Protein AF-A0A376FG73-F1 (afdb_monomer)

pLDDT: mean 88.06, std 12.29, range [31.31, 97.25]

Foldseek 3Di:
DLVVLCVDPVSCVVFPADFDLVCCQVPVDGDQKDFLVCCCVPPLLNDPCVVVDCCVVFQPDDRDDDDPCRSVVVLVVQCVVPNRSDMDHDDDDLLSVLLSLLSVLVVVVVCVQVVDPLSVVLVVVLVVVVVVLVVQLVVLLVVLVVVLVVVLVCQQCWDQDPVGTGHHDNVVSVVSVVVSVVCSNVSSVVCCVVPPVVVDPVVVNVVVVVVVVVVVVVCCVPPVVVSLVVSVVSCQDVSNLSCLVNQADPVDPVSVVVSVVSVCSSCPNPVPPPVVVVLVVVCVVQDSVCSNVCPPDDDDD

Secondary structure (DSSP, 8-state):
-HHHHTTSHHHHHHHSPP--HHHHHHHS--TTEEEGGGHHHH-GGG-GGGGG-SGGGT-SSPPPP--TTHHHHHHHHHHHHHTT--EEEPPP-HHHHHHHHHHHHHHHHHHHHHT-HHHHHHHHHHHHHHHHHHHHHHHHHHHHHHHHHHHHHHHHH-EEETTEEEPP-HHHHHHHHHHHHHHHHHHHHHHHHHHTGGG--HHHHHHHHHHHHHHHHHHIIIIIHHHHHHHHHHHHSHHHHHHHHHS--TT-HHHHHHHHHHHHHHHTTTTTSHHHHHHHHHHHHH-TTTGGGGGG-----

Nearest PDB structures (foldseek):
  8cpz-assembly1_E  TM=1.471E-01  e=3.886E+00  Photorhabdus luminescens
  8cq0-assembly1_B  TM=1.659E-01  e=4.746E+00  Photorhabdus luminescens
  6h6f-assembly1_E  TM=1.593E-01  e=3.886E+00  Photorhabdus luminescens
  8cq2-assembly1_E  TM=1.412E-01  e=4.746E+00  Photorhabdus luminescens

Solvent-accessible surface area (backbone atoms only — not comparable to full-atom values): 17188 Å² total; per-residue (Å²): 110,56,72,64,51,62,70,38,64,70,51,33,70,75,73,49,87,74,77,57,64,69,52,27,74,75,64,74,48,53,74,61,46,43,58,46,89,45,44,50,80,73,38,64,73,49,19,82,62,50,81,82,42,67,56,88,80,39,52,83,67,85,76,68,91,68,60,96,55,46,54,59,52,53,48,51,54,39,38,73,75,41,68,88,65,40,70,42,75,65,78,90,50,59,60,58,52,42,33,43,52,28,33,46,52,54,45,50,52,54,48,59,36,61,73,32,67,66,54,37,52,49,50,53,50,53,51,50,52,52,53,50,51,52,53,52,42,50,49,44,42,54,53,49,49,57,50,49,54,54,50,34,48,40,34,38,67,24,48,83,46,101,92,48,75,42,72,58,34,50,73,58,20,55,53,46,48,57,51,48,63,72,44,42,62,56,53,28,51,48,55,41,54,75,73,50,46,88,79,54,63,60,67,61,52,51,53,48,53,50,54,51,51,52,50,50,52,53,47,36,66,73,50,49,50,59,50,50,50,54,48,49,51,54,61,57,34,59,69,38,52,50,51,68,61,65,76,43,33,93,90,35,72,69,35,49,53,52,49,53,53,49,54,52,47,46,42,46,84,44,68,88,39,67,62,51,43,54,52,49,54,52,35,66,75,57,34,85,88,45,48,67,64,58,82,73,73,78,86,78,128

Organism: Enterobacter asburiae (NCBI:txid61645)

Sequence (301 aa):
MVRKQHEDAAWRCQYMQKFDMDAWLASHNGQQALPFSQLVNCVAEYSPGLRNSTLKAWTPSPLKAVSSHSAAALRQAADNLNAGNGAILMLSDPVGVATEISALVRYRMQQAIAMNPALSRGTALLTMLGSVELAMRNYFYLQAEAGDESYERQMRYGRDTPAGPRFPAPDMADRMHVLNEASRKDRVDEAWQTGYEKYIDRAKTQAFSQTLKDWLTEYDNSSVIPITRMYLAWLQEPVMANYFVQHFDPTCAHSGGRYIQTVTKVLAGMNDKGGVITHIDQAAESGPADAGKLSSAGGLL

Radius of gyration: 31.34 Å; Cα contacts (8 Å, |Δi|>4): 222; chains: 1; bounding box: 82×46×80 Å

Mean predicted aligned error: 9.02 Å

Structure (mmCIF, N/CA/C/O backbone):
data_AF-A0A376FG73-F1
#
_entry.id   AF-A0A376FG73-F1
#
loop_
_atom_site.group_PDB
_atom_site.id
_atom_site.type_symbol
_atom_site.label_atom_id
_atom_site.label_alt_id
_atom_site.label_comp_id
_atom_site.label_asym_id
_atom_site.label_entity_id
_atom_site.label_seq_id
_atom_site.pdbx_PDB_ins_code
_atom_site.Cartn_x
_atom_site.Cartn_y
_atom_site.Cartn_z
_atom_site.occupancy
_atom_site.B_iso_or_equiv
_atom_site.auth_seq_id
_atom_site.auth_comp_id
_atom_site.auth_asym_id
_atom_site.auth_atom_id
_atom_site.pdbx_PDB_model_num
ATOM 1 N N . MET A 1 1 ? 8.585 1.405 33.685 1.00 64.75 1 MET A N 1
ATOM 2 C CA . MET A 1 1 ? 7.617 0.293 33.786 1.00 64.75 1 MET A CA 1
ATOM 3 C C . MET A 1 1 ? 6.199 0.834 33.737 1.00 64.75 1 MET A C 1
ATOM 5 O O . MET A 1 1 ? 5.681 1.292 34.751 1.00 64.75 1 MET A O 1
ATOM 9 N N . VAL A 1 2 ? 5.597 0.779 32.549 1.00 70.62 2 VAL A N 1
ATOM 10 C CA . VAL A 1 2 ? 4.240 1.273 32.228 1.00 70.62 2 VAL A CA 1
ATOM 11 C C . VAL A 1 2 ? 3.187 0.813 33.246 1.00 70.62 2 VAL A C 1
ATOM 13 O O . VAL A 1 2 ? 2.361 1.597 33.697 1.00 70.62 2 VAL A O 1
ATOM 16 N N . ARG A 1 3 ? 3.289 -0.430 33.738 1.00 75.44 3 ARG A N 1
ATOM 17 C CA . ARG A 1 3 ? 2.401 -0.973 34.783 1.00 75.44 3 ARG A CA 1
ATOM 18 C C . ARG A 1 3 ? 2.287 -0.084 36.031 1.00 75.44 3 ARG A C 1
ATOM 20 O O . ARG A 1 3 ? 1.182 0.080 36.528 1.00 75.44 3 ARG A O 1
ATOM 27 N N . LYS A 1 4 ? 3.393 0.497 36.515 1.00 79.88 4 LYS A N 1
ATOM 28 C CA . LYS A 1 4 ? 3.378 1.363 37.709 1.00 79.88 4 LYS A CA 1
ATOM 29 C C . LYS A 1 4 ? 2.664 2.691 37.455 1.00 79.88 4 LYS A C 1
ATOM 31 O O . LYS A 1 4 ? 2.076 3.242 38.372 1.00 79.88 4 LYS A O 1
ATOM 36 N N . GLN A 1 5 ? 2.686 3.197 36.221 1.00 79.19 5 GLN A N 1
ATOM 37 C CA . GLN A 1 5 ? 1.950 4.415 35.868 1.00 79.19 5 GLN A CA 1
ATOM 38 C C . GLN A 1 5 ? 0.438 4.171 35.952 1.00 79.19 5 GLN A C 1
ATOM 40 O O . GLN A 1 5 ? -0.287 5.007 36.469 1.00 79.19 5 GLN A O 1
ATOM 45 N N . HIS A 1 6 ? -0.035 2.981 35.568 1.00 81.50 6 HIS A N 1
ATOM 46 C CA . HIS A 1 6 ? -1.447 2.606 35.707 1.00 81.50 6 HIS A CA 1
ATOM 47 C C . HIS A 1 6 ? -1.911 2.367 37.153 1.00 81.50 6 HIS A C 1
ATOM 49 O O . HIS A 1 6 ? -3.105 2.179 37.372 1.00 81.50 6 HIS A O 1
ATOM 55 N N . GLU A 1 7 ? -1.021 2.381 38.147 1.00 84.88 7 GLU A N 1
ATOM 56 C CA . GLU A 1 7 ? -1.418 2.360 39.562 1.00 84.88 7 GLU A CA 1
ATOM 57 C C . GLU A 1 7 ? -1.860 3.758 40.041 1.00 84.88 7 GLU A C 1
ATOM 59 O O . GLU A 1 7 ? -2.681 3.866 40.954 1.00 84.88 7 GLU A O 1
ATOM 64 N N . ASP A 1 8 ? -1.401 4.828 39.380 1.00 87.38 8 ASP A N 1
ATOM 65 C CA . ASP A 1 8 ? -1.796 6.207 39.671 1.00 87.38 8 ASP A CA 1
ATOM 66 C C . ASP A 1 8 ? -3.213 6.515 39.153 1.00 87.38 8 ASP A C 1
ATOM 68 O O . ASP A 1 8 ? -3.560 6.282 37.994 1.00 87.38 8 ASP A O 1
ATOM 72 N N . ALA A 1 9 ? -4.055 7.068 40.026 1.00 86.12 9 ALA A N 1
ATOM 73 C CA . ALA A 1 9 ? -5.419 7.455 39.696 1.00 86.12 9 ALA A CA 1
ATOM 74 C C . ALA A 1 9 ? -5.478 8.576 38.647 1.00 86.12 9 ALA A C 1
ATOM 76 O O . ALA A 1 9 ? -6.339 8.515 37.770 1.00 86.12 9 ALA A O 1
ATOM 77 N N . ALA A 1 10 ? -4.572 9.559 38.697 1.00 86.88 10 ALA A N 1
ATOM 78 C CA . ALA A 1 10 ? -4.555 10.652 37.723 1.00 86.88 10 ALA A CA 1
ATOM 79 C C . ALA A 1 10 ? -4.233 10.125 36.317 1.00 86.88 10 ALA A C 1
ATOM 81 O O . ALA A 1 10 ? -4.948 10.423 35.359 1.00 86.88 10 ALA A O 1
ATOM 82 N N . TRP A 1 11 ? -3.228 9.250 36.223 1.00 85.56 11 TRP A N 1
ATOM 83 C CA . TRP A 1 11 ? -2.880 8.551 34.989 1.00 85.56 11 TRP A CA 1
ATOM 84 C C . TRP A 1 11 ? -4.047 7.718 34.445 1.00 85.56 11 TRP A C 1
ATOM 86 O O . TRP A 1 11 ? -4.394 7.818 33.269 1.00 85.56 11 TRP A O 1
ATOM 96 N N . ARG A 1 12 ? -4.714 6.926 35.296 1.00 85.62 12 ARG A N 1
ATOM 97 C CA . ARG A 1 12 ? -5.877 6.131 34.869 1.00 85.62 12 ARG A CA 1
ATOM 98 C C . ARG A 1 12 ? -7.024 6.999 34.358 1.00 85.62 12 ARG A C 1
ATOM 100 O O . ARG A 1 12 ? -7.599 6.661 33.332 1.00 85.62 12 ARG A O 1
ATOM 107 N N . CYS A 1 13 ? -7.339 8.103 35.033 1.00 83.44 13 CYS A N 1
ATOM 108 C CA . CYS A 1 13 ? -8.399 9.020 34.605 1.00 83.44 13 CYS A CA 1
ATOM 109 C C . CYS A 1 13 ? -8.124 9.658 33.238 1.00 83.44 13 CYS A C 1
ATOM 111 O O . CYS A 1 13 ? -9.069 9.963 32.517 1.00 83.44 13 CYS A O 1
ATOM 113 N N . GLN A 1 14 ? -6.854 9.862 32.885 1.00 81.94 14 GLN A N 1
ATOM 114 C CA . GLN A 1 14 ? -6.469 10.460 31.608 1.00 81.94 14 GLN A CA 1
ATOM 115 C C . GLN A 1 14 ? -6.464 9.449 30.451 1.00 81.94 14 GLN A C 1
ATOM 117 O O . GLN A 1 14 ? -6.788 9.810 29.321 1.00 81.94 14 GLN A O 1
ATOM 122 N N . TYR A 1 15 ? -6.078 8.201 30.722 1.00 81.75 15 TYR A N 1
ATOM 123 C CA . TYR A 1 15 ? -5.673 7.256 29.679 1.00 81.75 15 TYR A CA 1
ATOM 124 C C . TYR A 1 15 ? -6.508 5.970 29.609 1.00 81.75 15 TYR A C 1
ATOM 126 O O . TYR A 1 15 ? -6.551 5.328 28.561 1.00 81.75 15 TYR A O 1
ATOM 134 N N . MET A 1 16 ? -7.189 5.575 30.689 1.00 83.62 16 MET A N 1
ATOM 135 C CA . MET A 1 16 ? -8.035 4.378 30.695 1.00 83.62 16 MET A CA 1
ATOM 136 C C . MET A 1 16 ? -9.492 4.716 30.397 1.00 83.62 16 MET A C 1
ATOM 138 O O . MET A 1 16 ? -10.043 5.703 30.880 1.00 83.62 16 MET A O 1
ATOM 142 N N . GLN A 1 17 ? -10.154 3.822 29.666 1.00 84.62 17 GLN A N 1
ATOM 143 C CA . GLN A 1 17 ? -11.595 3.889 29.483 1.00 84.62 17 GLN A CA 1
ATOM 144 C C . GLN A 1 17 ? -12.307 3.553 30.794 1.00 84.62 17 GLN A C 1
ATOM 146 O O . GLN A 1 17 ? -12.173 2.451 31.334 1.00 84.62 17 GLN A O 1
ATOM 151 N N . LYS A 1 18 ? -13.086 4.509 31.304 1.00 86.44 18 LYS A N 1
ATOM 152 C CA . LYS A 1 18 ? -13.954 4.290 32.458 1.00 86.44 18 LYS A CA 1
ATOM 153 C C . LYS A 1 18 ? -15.178 3.486 32.021 1.00 86.44 18 LYS A C 1
ATOM 155 O O . LYS A 1 18 ? -15.900 3.898 31.118 1.00 86.44 18 LYS A O 1
ATOM 160 N N . PHE A 1 19 ? -15.448 2.389 32.718 1.00 90.50 19 PHE A N 1
ATOM 161 C CA . PHE A 1 19 ? -16.721 1.684 32.641 1.00 90.50 19 PHE A CA 1
ATOM 162 C C . PHE A 1 19 ? -17.304 1.560 34.046 1.00 90.50 19 PHE A C 1
ATOM 164 O O . PHE A 1 19 ? -16.663 1.016 34.944 1.00 90.50 19 PHE A O 1
ATOM 171 N N . ASP A 1 20 ? -18.493 2.121 34.236 1.00 91.50 20 ASP A N 1
ATOM 172 C CA . ASP A 1 20 ? -19.209 2.096 35.506 1.00 91.50 20 ASP A CA 1
ATOM 173 C C . ASP A 1 20 ? -20.236 0.962 35.472 1.00 91.50 20 ASP A C 1
ATOM 175 O O . ASP A 1 20 ? -21.260 1.047 34.791 1.00 91.50 20 ASP A O 1
ATOM 179 N N . MET A 1 21 ? -19.913 -0.134 36.160 1.00 91.38 21 MET A N 1
ATOM 180 C CA . MET A 1 21 ? -20.739 -1.338 36.158 1.00 91.38 21 MET A CA 1
ATOM 181 C C . MET A 1 21 ? -22.068 -1.116 36.879 1.00 91.38 21 MET A C 1
ATOM 183 O O . MET A 1 21 ? -23.093 -1.603 36.410 1.00 91.38 21 MET A O 1
ATOM 187 N N . ASP A 1 22 ? -22.071 -0.362 37.976 1.00 92.62 22 ASP A N 1
ATOM 188 C CA . ASP A 1 22 ? -23.283 -0.113 38.755 1.00 92.62 22 ASP A CA 1
ATOM 189 C C . ASP A 1 22 ? -24.246 0.781 37.969 1.00 92.62 22 ASP A C 1
ATOM 191 O O . ASP A 1 22 ? -25.437 0.477 37.860 1.00 92.62 22 ASP A O 1
ATOM 195 N N . ALA A 1 23 ? -23.724 1.835 37.328 1.00 91.88 23 ALA A N 1
ATOM 196 C CA . ALA A 1 23 ? -24.516 2.680 36.438 1.00 91.88 23 ALA A CA 1
ATOM 197 C C . ALA A 1 23 ? -25.078 1.889 35.245 1.00 91.88 23 ALA A C 1
ATOM 199 O O . ALA A 1 23 ? -26.243 2.073 34.871 1.00 91.88 23 ALA A O 1
ATOM 200 N N . TRP A 1 24 ? -24.280 0.975 34.679 1.00 94.44 24 TRP A N 1
ATOM 201 C CA . TRP A 1 24 ? -24.720 0.101 33.596 1.00 94.44 24 TRP A CA 1
ATOM 202 C C . TRP A 1 24 ? -25.850 -0.836 34.031 1.00 94.44 24 TRP A C 1
ATOM 204 O O . TRP A 1 24 ? -26.858 -0.933 33.339 1.00 94.44 24 TRP A O 1
ATOM 214 N N . LEU A 1 25 ? -25.721 -1.496 35.183 1.00 92.56 25 LEU A N 1
ATOM 215 C CA . LEU A 1 25 ? -26.750 -2.406 35.695 1.00 92.56 25 LEU A CA 1
ATOM 216 C C . LEU A 1 25 ? -28.051 -1.678 36.061 1.00 92.56 25 LEU A C 1
ATOM 218 O O . LEU A 1 25 ? -29.128 -2.258 35.942 1.00 92.56 25 LEU A O 1
ATOM 222 N N . ALA A 1 26 ? -27.964 -0.418 36.491 1.00 91.94 26 ALA A N 1
ATOM 223 C CA . ALA A 1 26 ? -29.132 0.376 36.857 1.00 91.94 26 ALA A CA 1
ATOM 224 C C . ALA A 1 26 ? -29.869 0.984 35.651 1.00 91.94 26 ALA A C 1
ATOM 226 O O . ALA A 1 26 ? -31.084 1.168 35.713 1.00 91.94 26 ALA A O 1
ATOM 227 N N . SER A 1 27 ? -29.149 1.350 34.585 1.00 90.81 27 SER A N 1
ATOM 228 C CA . SER A 1 27 ? -29.694 2.210 33.520 1.00 90.81 27 SER A CA 1
ATOM 229 C C . SER A 1 27 ? -29.352 1.799 32.086 1.00 90.81 27 SER A C 1
ATOM 231 O O . SER A 1 27 ? -29.813 2.454 31.152 1.00 90.81 27 SER A O 1
ATOM 233 N N . HIS A 1 28 ? -28.526 0.764 31.896 1.00 90.06 28 HIS A N 1
ATOM 234 C CA . HIS A 1 28 ? -27.961 0.348 30.601 1.00 90.06 28 HIS A CA 1
ATOM 235 C C . HIS A 1 28 ? -27.314 1.503 29.828 1.00 90.06 28 HIS A C 1
ATOM 237 O O . HIS A 1 28 ? -27.294 1.520 28.596 1.00 90.06 28 HIS A O 1
ATOM 243 N N . ASN A 1 29 ? -26.788 2.482 30.566 1.00 86.69 29 ASN A N 1
ATOM 244 C CA . ASN A 1 29 ? -26.119 3.653 30.032 1.00 86.69 29 ASN A CA 1
ATOM 245 C C . ASN A 1 29 ? -24.653 3.649 30.474 1.00 86.69 29 ASN A C 1
ATOM 247 O O . ASN A 1 29 ? -24.337 3.451 31.646 1.00 86.69 29 ASN A O 1
ATOM 251 N N . GLY A 1 30 ? -23.753 3.860 29.522 1.00 85.25 30 GLY A N 1
ATOM 252 C CA . GLY A 1 30 ? -22.321 3.909 29.760 1.00 85.25 30 GLY A CA 1
ATOM 253 C C . GLY A 1 30 ? -21.594 4.487 28.555 1.00 85.25 30 GLY A C 1
ATOM 254 O O . GLY A 1 30 ? -21.980 4.271 27.405 1.00 85.25 30 GLY A O 1
ATOM 255 N N . GLN A 1 31 ? -20.523 5.233 28.810 1.00 86.19 31 GLN A N 1
ATOM 256 C CA . GLN A 1 31 ? -19.687 5.772 27.745 1.00 86.19 31 GLN A CA 1
ATOM 257 C C . GLN A 1 31 ? -19.020 4.625 26.974 1.00 86.19 31 GLN A C 1
ATOM 259 O O . GLN A 1 31 ? -18.439 3.726 27.580 1.00 86.19 31 GLN A O 1
ATOM 264 N N . GLN A 1 32 ? -19.107 4.662 25.637 1.00 87.88 32 GLN A N 1
ATOM 265 C CA . GLN A 1 32 ? -18.547 3.626 24.752 1.00 87.88 32 GLN A CA 1
ATOM 266 C C . GLN A 1 32 ? -19.029 2.199 25.087 1.00 87.88 32 GLN A C 1
ATOM 268 O O . GLN A 1 32 ? -18.345 1.216 24.798 1.00 87.88 32 GLN A O 1
ATOM 273 N N . ALA A 1 33 ? -20.218 2.089 25.683 1.00 93.06 33 ALA A N 1
ATOM 274 C CA . ALA A 1 33 ? -20.883 0.832 25.968 1.00 93.06 33 ALA A CA 1
ATOM 275 C C . ALA A 1 33 ? -22.181 0.744 25.162 1.00 93.06 33 ALA A C 1
ATOM 277 O O . ALA A 1 33 ? -22.922 1.718 25.035 1.00 93.06 33 ALA A O 1
ATOM 278 N N . LEU A 1 34 ? -22.453 -0.434 24.613 1.00 93.31 34 LEU A N 1
ATOM 279 C CA . LEU A 1 34 ? -23.686 -0.733 23.894 1.00 93.31 34 LEU A CA 1
ATOM 280 C C . LEU A 1 34 ? -24.359 -1.959 24.505 1.00 93.31 34 LEU A C 1
ATOM 282 O O . LEU A 1 34 ? -23.668 -2.864 24.981 1.00 93.31 34 LEU A O 1
ATOM 286 N N . PRO A 1 35 ? -25.699 -2.038 24.479 1.00 92.50 35 PRO A N 1
ATOM 287 C CA . PRO A 1 35 ? -26.385 -3.223 24.962 1.00 92.50 35 PRO A CA 1
ATOM 288 C C . PRO A 1 35 ? -26.041 -4.414 24.071 1.00 92.50 35 PRO A C 1
ATOM 290 O O . PRO A 1 35 ? -25.919 -4.285 22.850 1.00 92.50 35 PRO A O 1
ATOM 293 N N . PHE A 1 36 ? -25.925 -5.600 24.669 1.00 92.69 36 PHE A N 1
ATOM 294 C CA . PHE A 1 36 ? -25.529 -6.810 23.942 1.00 92.69 36 PHE A CA 1
ATOM 295 C C . PHE A 1 36 ? -26.474 -7.176 22.784 1.00 92.69 36 PHE A C 1
ATOM 297 O O . PHE A 1 36 ? -26.076 -7.829 21.819 1.00 92.69 36 PHE A O 1
ATOM 304 N N . SER A 1 37 ? -27.720 -6.699 22.823 1.00 89.75 37 SER A N 1
ATOM 305 C CA . SER A 1 37 ? -28.678 -6.810 21.718 1.00 89.75 37 SER A CA 1
ATOM 306 C C . SER A 1 37 ? -28.178 -6.197 20.400 1.00 89.75 37 SER A C 1
ATOM 308 O O . SER A 1 37 ? -28.639 -6.612 19.338 1.00 89.75 37 SER A O 1
ATOM 310 N N . GLN A 1 38 ? -27.212 -5.274 20.443 1.00 92.44 38 GLN A N 1
ATOM 311 C CA . GLN A 1 38 ? -26.605 -4.633 19.271 1.00 92.44 38 GLN A CA 1
ATOM 312 C C . GLN A 1 38 ? -25.448 -5.433 18.650 1.00 92.44 38 GLN A C 1
ATOM 314 O O . GLN A 1 38 ? -24.860 -4.980 17.669 1.00 92.44 38 GLN A O 1
ATOM 319 N N . LEU A 1 39 ? -25.123 -6.629 19.164 1.00 93.50 39 LEU A N 1
ATOM 320 C CA . LEU A 1 39 ? -23.977 -7.433 18.711 1.00 93.50 39 LEU A CA 1
ATOM 321 C C . LEU A 1 39 ? -23.893 -7.562 17.183 1.00 93.50 39 LEU A C 1
ATOM 323 O O . LEU A 1 39 ? -22.847 -7.302 16.596 1.00 93.50 39 LEU A O 1
ATOM 327 N N . VAL A 1 40 ? -25.003 -7.931 16.540 1.00 93.06 40 VAL A N 1
ATOM 328 C CA . VAL A 1 40 ? -25.065 -8.171 15.087 1.00 93.06 40 VAL A CA 1
ATOM 329 C C . VAL A 1 40 ? -24.972 -6.891 14.248 1.00 93.06 40 VAL A C 1
ATOM 331 O O . VAL A 1 40 ? -24.666 -6.961 13.058 1.00 93.06 40 VAL A O 1
ATOM 334 N N . ASN A 1 41 ? -25.231 -5.732 14.858 1.00 91.38 41 ASN A N 1
ATOM 335 C CA . ASN A 1 41 ? -25.215 -4.432 14.190 1.00 91.38 41 ASN A CA 1
ATOM 336 C C . ASN A 1 41 ? -23.858 -3.731 14.323 1.00 91.38 41 ASN A C 1
ATOM 338 O O . ASN A 1 41 ? -23.495 -2.948 13.451 1.00 91.38 41 ASN A O 1
ATOM 342 N N . CYS A 1 42 ? -23.116 -3.999 15.402 1.00 91.38 42 CYS A N 1
ATOM 343 C CA . CYS A 1 42 ? -21.910 -3.242 15.743 1.00 91.38 42 CYS A CA 1
ATOM 344 C C . CYS A 1 42 ? -20.612 -4.048 15.633 1.00 91.38 42 CYS A C 1
ATOM 346 O O . CYS A 1 42 ? -19.552 -3.451 15.473 1.00 91.38 42 CYS A O 1
ATOM 348 N N . VAL A 1 43 ? -20.668 -5.382 15.704 1.00 91.81 43 VAL A N 1
ATOM 349 C CA . VAL A 1 43 ? -19.477 -6.236 15.600 1.00 91.81 43 VAL A CA 1
ATOM 350 C C . VAL A 1 43 ? -19.493 -6.960 14.261 1.00 91.81 43 VAL A C 1
ATOM 352 O O . VAL A 1 43 ? -20.360 -7.801 14.006 1.00 91.81 43 VAL A O 1
ATOM 355 N N . ALA A 1 44 ? -18.530 -6.622 13.400 1.00 90.69 44 ALA A N 1
ATOM 356 C CA . ALA A 1 44 ? -18.494 -7.056 12.007 1.00 90.69 44 ALA A CA 1
ATOM 357 C C . ALA A 1 44 ? -18.579 -8.582 11.863 1.00 90.69 44 ALA A C 1
ATOM 359 O O . ALA A 1 44 ? -19.339 -9.067 11.027 1.00 90.69 44 ALA A O 1
ATOM 360 N N . GLU A 1 45 ? -17.871 -9.344 12.700 1.00 91.12 45 GLU A N 1
ATOM 361 C CA . GLU A 1 45 ? -17.859 -10.810 12.656 1.00 91.12 45 GLU A CA 1
ATOM 362 C C . GLU A 1 45 ? -19.245 -11.423 12.843 1.00 91.12 45 GLU A C 1
ATOM 364 O O . GLU A 1 45 ? -19.578 -12.402 12.178 1.00 91.12 45 GLU A O 1
ATOM 369 N N . TYR A 1 46 ? -20.074 -10.837 13.705 1.00 92.62 46 TYR A N 1
ATOM 370 C CA . TYR A 1 46 ? -21.415 -11.342 13.998 1.00 92.62 46 TYR A CA 1
ATOM 371 C C . TYR A 1 46 ? -22.491 -10.757 13.080 1.00 92.62 46 TYR A C 1
ATOM 373 O O . TYR A 1 46 ? -23.654 -11.156 13.174 1.00 92.62 46 TYR A O 1
ATOM 381 N N . SER A 1 47 ? -22.125 -9.839 12.183 1.00 90.88 47 SER A N 1
ATOM 382 C CA . SER A 1 47 ? -23.066 -9.241 11.246 1.00 90.88 47 SER A CA 1
ATOM 383 C C . SER A 1 47 ? -23.422 -10.211 10.111 1.00 90.88 47 SER A C 1
ATOM 385 O O . SER A 1 47 ? -22.528 -10.711 9.418 1.00 90.88 47 SER A O 1
ATOM 387 N N . PRO A 1 48 ? -24.719 -10.425 9.812 1.00 87.44 48 PRO A N 1
ATOM 388 C CA . PRO A 1 48 ? -25.141 -11.179 8.630 1.00 87.44 48 PRO A CA 1
ATOM 389 C C . PRO A 1 48 ? -24.594 -10.592 7.319 1.00 87.44 48 PRO A C 1
ATOM 391 O O . PRO A 1 48 ? -24.331 -11.332 6.367 1.00 87.44 48 PRO A O 1
ATOM 394 N N . GLY A 1 49 ? -24.377 -9.271 7.283 1.00 87.62 49 GLY A N 1
ATOM 395 C CA . GLY A 1 49 ? -23.864 -8.548 6.120 1.00 87.62 49 GLY A CA 1
ATOM 396 C C . GLY A 1 49 ? -22.406 -8.864 5.779 1.00 87.62 49 GLY A C 1
ATOM 397 O O . GLY A 1 49 ? -22.002 -8.680 4.631 1.00 87.62 49 GLY A O 1
ATOM 398 N N . LEU A 1 50 ? -21.622 -9.414 6.717 1.00 89.25 50 LEU A N 1
ATOM 399 C CA . LEU A 1 50 ? -20.208 -9.725 6.488 1.00 89.25 50 LEU A CA 1
ATOM 400 C C . LEU A 1 50 ? -19.999 -10.723 5.340 1.00 89.25 50 LEU A C 1
ATOM 402 O O . LEU A 1 50 ? -18.969 -10.686 4.670 1.00 89.25 50 LEU A O 1
ATOM 406 N N . ARG A 1 51 ? -20.973 -11.608 5.082 1.00 85.19 51 ARG A N 1
ATOM 407 C CA . ARG A 1 51 ? -20.902 -12.584 3.979 1.00 85.19 51 ARG A CA 1
ATOM 408 C C . ARG A 1 51 ? -20.821 -11.924 2.605 1.00 85.19 51 ARG A C 1
ATOM 410 O O . ARG A 1 51 ? -20.110 -12.434 1.749 1.00 85.19 51 ARG A O 1
ATOM 417 N N . ASN A 1 52 ? -21.517 -10.804 2.433 1.00 88.50 52 ASN A N 1
ATOM 418 C CA . ASN A 1 52 ? -21.591 -10.065 1.172 1.00 88.50 52 ASN A CA 1
ATOM 419 C C . ASN A 1 52 ? -20.677 -8.829 1.172 1.00 88.50 52 ASN A C 1
ATOM 421 O O . ASN A 1 52 ? -20.683 -8.053 0.221 1.00 88.50 52 ASN A O 1
ATOM 425 N N . SER A 1 53 ? -19.919 -8.620 2.248 1.00 90.38 53 SER A N 1
ATOM 426 C CA . SER A 1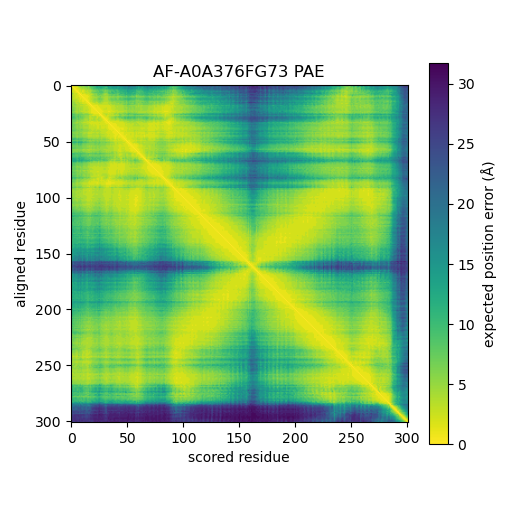 53 ? -19.034 -7.473 2.402 1.00 90.38 53 SER A CA 1
ATOM 427 C C . SER A 1 53 ? -17.677 -7.727 1.755 1.00 90.38 53 SER A C 1
ATOM 429 O O . SER A 1 53 ? -17.125 -8.826 1.824 1.00 90.38 53 SER A O 1
ATOM 431 N N . THR A 1 54 ? -17.089 -6.667 1.205 1.00 92.44 54 THR A N 1
ATOM 432 C CA . THR A 1 54 ? -15.704 -6.673 0.727 1.00 92.44 54 THR A CA 1
ATOM 433 C C . THR A 1 54 ? -14.683 -6.577 1.856 1.00 92.44 54 THR A C 1
ATOM 435 O O . THR A 1 54 ? -13.499 -6.690 1.570 1.00 92.44 54 THR A O 1
ATOM 438 N N . LEU A 1 55 ? -15.104 -6.409 3.122 1.00 92.44 55 LEU A N 1
ATOM 439 C CA . LEU A 1 55 ? -14.222 -6.219 4.285 1.00 92.44 55 LEU A CA 1
ATOM 440 C C . LEU A 1 55 ? -13.052 -7.211 4.305 1.00 92.44 55 LEU A C 1
ATOM 442 O O . LEU A 1 55 ? -11.902 -6.805 4.408 1.00 92.44 55 LEU A O 1
ATOM 446 N N . LYS A 1 56 ? -13.338 -8.501 4.087 1.00 91.31 56 LYS A N 1
ATOM 447 C CA . LYS A 1 56 ? -12.345 -9.594 4.051 1.00 91.31 56 LYS A CA 1
ATOM 448 C C . LYS A 1 56 ? -11.236 -9.416 3.011 1.00 91.31 56 LYS A C 1
ATOM 450 O O . LYS A 1 56 ? -10.191 -10.038 3.140 1.00 91.31 56 LYS A O 1
ATOM 455 N N . ALA A 1 57 ? -11.489 -8.645 1.958 1.00 92.12 57 ALA A N 1
ATOM 456 C CA . ALA A 1 57 ? -10.549 -8.449 0.864 1.00 92.12 57 ALA A CA 1
ATOM 457 C C . ALA A 1 57 ? -9.515 -7.353 1.154 1.00 92.12 57 ALA A C 1
ATOM 459 O O . ALA A 1 57 ? -8.542 -7.250 0.411 1.00 92.12 57 ALA A O 1
ATOM 460 N N . TRP A 1 58 ? -9.727 -6.526 2.183 1.00 93.25 58 TRP A N 1
ATOM 461 C CA . TRP A 1 58 ? -8.885 -5.352 2.413 1.00 93.25 58 TRP A CA 1
ATOM 462 C C . TRP A 1 58 ? -8.530 -5.069 3.865 1.00 93.25 58 TRP A C 1
ATOM 464 O O . TRP A 1 58 ? -7.516 -4.417 4.088 1.00 93.25 58 TRP A O 1
ATOM 474 N N . THR A 1 59 ? -9.306 -5.538 4.843 1.00 93.50 59 THR A N 1
ATOM 475 C CA . THR A 1 59 ? -8.987 -5.284 6.251 1.00 93.50 59 THR A CA 1
ATOM 476 C C . THR A 1 59 ? -7.642 -5.927 6.630 1.00 93.50 59 THR A C 1
ATOM 478 O O . THR A 1 59 ? -7.426 -7.112 6.350 1.00 93.50 59 THR A O 1
ATOM 481 N N . PRO A 1 60 ? -6.712 -5.183 7.256 1.00 91.12 60 PRO A N 1
ATOM 482 C CA . PRO A 1 60 ? -5.516 -5.761 7.857 1.00 91.12 60 PRO A CA 1
ATOM 483 C C . PRO A 1 60 ? -5.836 -6.524 9.153 1.00 91.12 60 PRO A C 1
ATOM 485 O O . PRO A 1 60 ? -4.991 -7.283 9.637 1.00 91.12 60 PRO A O 1
ATOM 488 N N . SER A 1 61 ? -7.031 -6.330 9.719 1.00 89.19 61 SER A N 1
ATOM 489 C CA . SER A 1 61 ? -7.454 -6.953 10.966 1.00 89.19 61 SER A CA 1
ATOM 490 C C . SER A 1 61 ? -7.989 -8.366 10.718 1.00 89.19 61 SER A C 1
ATOM 492 O O . SER A 1 61 ? -8.936 -8.559 9.953 1.00 89.19 61 SER A O 1
ATOM 494 N N . PRO A 1 62 ? -7.416 -9.397 11.361 1.00 85.56 62 PRO A N 1
ATOM 495 C CA . PRO A 1 62 ? -7.880 -10.760 11.174 1.00 85.56 62 PRO A CA 1
ATOM 496 C C . PRO A 1 62 ? -9.291 -10.918 11.740 1.00 85.56 62 PRO A C 1
ATOM 498 O O . PRO A 1 62 ? -9.521 -10.761 12.937 1.00 85.56 62 PRO A O 1
ATOM 501 N N . LEU A 1 63 ? -10.232 -11.289 10.875 1.00 88.00 63 LEU A N 1
ATOM 502 C CA . LEU A 1 63 ? -11.600 -11.572 11.289 1.00 88.00 63 LEU A CA 1
ATOM 503 C C . LEU A 1 63 ? -11.666 -12.930 11.982 1.00 88.00 63 LEU A C 1
ATOM 505 O O . LEU A 1 63 ? -11.216 -13.949 11.448 1.00 88.00 63 LEU A O 1
ATOM 509 N N . LYS A 1 64 ? -12.284 -12.961 13.162 1.00 87.19 64 LYS A N 1
ATOM 510 C CA . LYS A 1 64 ? -12.529 -14.213 13.876 1.00 87.19 64 LYS A CA 1
ATOM 511 C C . LYS A 1 64 ? -13.462 -15.114 13.061 1.00 87.19 64 LYS A C 1
ATOM 513 O O . LYS A 1 64 ? -14.531 -14.695 12.619 1.00 87.19 64 LYS A O 1
ATOM 518 N N . ALA A 1 65 ? -13.092 -16.386 12.918 1.00 83.88 65 ALA A N 1
ATOM 519 C CA . ALA A 1 65 ? -13.979 -17.385 12.337 1.00 83.88 65 ALA A CA 1
ATOM 520 C C . ALA A 1 65 ? -15.176 -17.626 13.270 1.00 83.88 65 ALA A C 1
ATOM 522 O O . ALA A 1 65 ? -15.016 -18.085 14.403 1.00 83.88 65 ALA A O 1
ATOM 523 N N . VAL A 1 66 ? -16.379 -17.317 12.788 1.00 87.12 66 VAL A N 1
ATOM 524 C CA . VAL A 1 66 ? -17.636 -17.522 13.515 1.00 87.12 66 VAL A CA 1
ATOM 525 C C . VAL A 1 66 ? -18.637 -18.282 12.649 1.00 87.12 66 VAL A C 1
ATOM 527 O O . VAL A 1 66 ? -18.637 -18.169 11.421 1.00 87.12 66 VAL A O 1
ATOM 530 N N . SER A 1 67 ? -19.487 -19.085 13.286 1.00 85.50 67 SER A N 1
ATOM 531 C CA . SER A 1 67 ? -20.570 -19.799 12.611 1.00 85.50 67 SER A CA 1
ATOM 532 C C . SER A 1 67 ? -21.828 -18.931 12.540 1.00 85.50 67 SER A C 1
ATOM 534 O O . SER A 1 67 ? -21.961 -17.934 13.251 1.00 85.50 67 SER A O 1
ATOM 536 N N . SER A 1 68 ? -22.803 -19.334 11.719 1.00 81.00 68 SER A N 1
ATOM 537 C CA . SER A 1 68 ? -24.099 -18.641 11.615 1.00 81.00 68 SER A CA 1
ATOM 538 C C . SER A 1 68 ? -24.873 -18.572 12.933 1.00 81.00 68 SER A C 1
ATOM 540 O O . SER A 1 68 ? -25.730 -17.710 13.086 1.00 81.00 68 SER A O 1
ATOM 542 N N . HIS A 1 69 ? -24.573 -19.461 13.882 1.00 86.25 69 HIS A N 1
ATOM 543 C CA . HIS A 1 69 ? -25.240 -19.530 15.181 1.00 86.25 69 HIS A CA 1
ATOM 544 C C . HIS A 1 69 ? -24.441 -18.841 16.294 1.00 86.25 69 HIS A C 1
ATOM 546 O O . HIS A 1 69 ? -24.956 -18.693 17.399 1.00 86.25 69 HIS A O 1
ATOM 552 N N . SER A 1 70 ? -23.203 -18.399 16.032 1.00 90.62 70 SER A N 1
ATOM 553 C CA . SER A 1 70 ? -22.321 -17.848 17.067 1.00 90.62 70 SER A CA 1
ATOM 554 C C . SER A 1 70 ? -22.896 -16.606 17.746 1.00 90.62 70 SER A C 1
ATOM 556 O O . SER A 1 70 ? -22.753 -16.477 18.956 1.00 90.62 70 SER A O 1
ATOM 558 N N . ALA A 1 71 ? -23.584 -15.725 17.010 1.00 91.31 71 ALA A N 1
ATOM 559 C CA . ALA A 1 71 ? -24.214 -14.540 17.596 1.00 91.31 71 ALA A CA 1
ATOM 560 C C . ALA A 1 71 ? -25.341 -14.914 18.576 1.00 91.31 71 ALA A C 1
ATOM 562 O O . ALA A 1 71 ? -25.387 -14.411 19.697 1.00 91.31 71 ALA A O 1
ATOM 563 N N . ALA A 1 72 ? -26.220 -15.836 18.169 1.00 91.38 72 ALA A N 1
ATOM 564 C CA . ALA A 1 72 ? -27.324 -16.314 18.998 1.00 91.38 72 ALA A CA 1
ATOM 565 C C . ALA A 1 72 ? -26.816 -17.075 20.232 1.00 91.38 72 ALA A C 1
ATOM 567 O O . ALA A 1 72 ? -27.277 -16.816 21.339 1.00 91.38 72 ALA A O 1
ATOM 568 N N . ALA A 1 73 ? -25.823 -17.951 20.055 1.00 92.75 73 ALA A N 1
ATOM 569 C CA . ALA A 1 73 ? -25.209 -18.698 21.147 1.00 92.75 73 ALA A CA 1
ATOM 570 C C . ALA A 1 73 ? -24.524 -17.771 22.163 1.00 92.75 73 ALA A C 1
ATOM 572 O O . ALA A 1 73 ? -24.679 -17.960 23.366 1.00 92.75 73 ALA A O 1
ATOM 573 N N . LEU A 1 74 ? -23.805 -16.745 21.694 1.00 93.00 74 LEU A N 1
ATOM 574 C CA . LEU A 1 74 ? -23.145 -15.786 22.578 1.00 93.00 74 LEU A CA 1
ATOM 575 C C . LEU A 1 74 ? -24.164 -14.930 23.342 1.00 93.00 74 LEU A C 1
ATOM 577 O O . LEU A 1 74 ? -23.981 -14.687 24.531 1.00 93.00 74 LEU A O 1
ATOM 581 N N . ARG A 1 75 ? -25.265 -14.536 22.691 1.00 92.00 75 ARG A N 1
ATOM 582 C CA . ARG A 1 75 ? -26.374 -13.836 23.351 1.00 92.00 75 ARG A CA 1
ATOM 583 C C . ARG A 1 75 ? -27.036 -14.700 24.416 1.00 92.00 75 ARG A C 1
ATOM 585 O O . ARG A 1 75 ? -27.199 -14.240 25.536 1.00 92.00 75 ARG A O 1
ATOM 592 N N . GLN A 1 76 ? -27.348 -15.952 24.096 1.00 93.00 76 GLN A N 1
ATOM 593 C CA . GLN A 1 76 ? -27.918 -16.886 25.063 1.00 93.00 76 GLN A CA 1
ATOM 594 C C . GLN A 1 76 ? -26.973 -17.113 26.248 1.00 93.00 76 GLN A C 1
ATOM 596 O O . GLN A 1 76 ? -27.416 -17.134 27.390 1.00 93.00 76 GLN A O 1
ATOM 601 N N . ALA A 1 77 ? -25.668 -17.243 25.998 1.00 93.19 77 ALA A N 1
ATOM 602 C CA . ALA A 1 77 ? -24.679 -17.361 27.063 1.00 93.19 77 ALA A CA 1
ATOM 603 C C . ALA A 1 77 ? -24.644 -16.109 27.958 1.00 93.19 77 ALA A C 1
ATOM 605 O O . ALA A 1 77 ? -24.601 -16.245 29.178 1.00 93.19 77 ALA A O 1
ATOM 606 N N . ALA A 1 78 ? -24.708 -14.908 27.375 1.00 92.88 78 ALA A N 1
ATOM 607 C CA . ALA A 1 78 ? -24.780 -13.659 28.131 1.00 92.88 78 ALA A CA 1
ATOM 608 C C . ALA A 1 78 ? -26.069 -13.564 28.966 1.00 92.88 78 ALA A C 1
ATOM 610 O O . ALA A 1 78 ? -26.007 -13.241 30.151 1.00 92.88 78 ALA A O 1
ATOM 611 N N . ASP A 1 79 ? -27.217 -13.913 28.380 1.00 93.50 79 ASP A N 1
ATOM 612 C CA . ASP A 1 79 ? -28.511 -13.878 29.066 1.00 93.50 79 ASP A CA 1
ATOM 613 C C . ASP A 1 79 ? -28.605 -14.930 30.188 1.00 93.50 79 ASP A C 1
ATOM 615 O O . ASP A 1 79 ? -29.195 -14.665 31.233 1.00 93.50 79 ASP A O 1
ATOM 619 N N . ASN A 1 80 ? -27.966 -16.093 30.022 1.00 95.06 80 ASN A N 1
ATOM 620 C CA . ASN A 1 80 ? -27.860 -17.107 31.074 1.00 95.06 80 ASN A CA 1
ATOM 621 C C . ASN A 1 80 ? -26.997 -16.645 32.260 1.00 95.06 80 ASN A C 1
ATOM 623 O O . ASN A 1 80 ? -27.220 -17.094 33.381 1.00 95.06 80 ASN A O 1
ATOM 627 N N . LEU A 1 81 ? -25.994 -15.791 32.017 1.00 93.81 81 LEU A N 1
ATOM 628 C CA . LEU A 1 81 ? -25.149 -15.229 33.074 1.00 93.81 81 LEU A CA 1
ATOM 629 C C . LEU A 1 81 ? -25.875 -14.115 33.828 1.00 93.81 81 LEU A C 1
ATOM 631 O O . LEU A 1 81 ? -25.887 -14.111 35.057 1.00 93.81 81 LEU A O 1
ATOM 635 N N . ASN A 1 82 ? -26.449 -13.158 33.098 1.00 91.00 82 ASN A N 1
ATOM 636 C CA . ASN A 1 82 ? -27.234 -12.075 33.673 1.00 91.00 82 ASN A CA 1
ATOM 637 C C . ASN A 1 82 ? -28.176 -11.487 32.612 1.00 91.00 82 ASN A C 1
ATOM 639 O O . ASN A 1 82 ? -27.775 -10.650 31.796 1.00 91.00 82 ASN A O 1
ATOM 643 N N . ALA A 1 83 ? -29.424 -11.959 32.624 1.00 92.12 83 ALA A N 1
ATOM 644 C CA . ALA A 1 83 ? -30.432 -11.656 31.615 1.00 92.12 83 ALA A CA 1
ATOM 645 C C . ALA A 1 83 ? -30.577 -10.148 31.374 1.00 92.12 83 ALA A C 1
ATOM 647 O O . ALA A 1 83 ? -30.843 -9.379 32.296 1.00 92.12 83 ALA A O 1
ATOM 648 N N . GLY A 1 84 ? -30.398 -9.724 30.118 1.00 88.88 84 GLY A N 1
ATOM 649 C CA . GLY A 1 84 ? -30.567 -8.326 29.709 1.00 88.88 84 GLY A CA 1
ATOM 650 C C . GLY A 1 84 ? -29.456 -7.360 30.141 1.00 88.88 84 GLY A C 1
ATOM 651 O O . GLY A 1 84 ? -29.467 -6.215 29.703 1.00 88.88 84 GLY A O 1
ATOM 652 N N . ASN A 1 85 ? -28.472 -7.800 30.929 1.00 92.06 85 ASN A N 1
ATOM 653 C CA . ASN A 1 85 ? -27.417 -6.937 31.477 1.00 92.06 85 ASN A CA 1
ATOM 654 C C . ASN A 1 85 ? -26.077 -7.031 30.732 1.00 92.06 85 ASN A C 1
ATOM 656 O O . ASN A 1 85 ? -25.099 -6.391 31.120 1.00 92.06 85 ASN A O 1
ATOM 660 N N . GLY A 1 86 ? -26.020 -7.794 29.639 1.00 92.81 86 GLY A N 1
ATOM 661 C CA . GLY A 1 86 ? -24.832 -7.877 28.794 1.00 92.81 86 GLY A CA 1
ATOM 662 C C . GLY A 1 86 ? -24.459 -6.526 28.166 1.00 92.81 86 GLY A C 1
ATOM 663 O O . GLY A 1 86 ? -25.311 -5.837 27.598 1.00 92.81 86 GLY A O 1
ATOM 664 N N . ALA A 1 87 ? -23.168 -6.194 28.207 1.00 93.44 87 ALA A N 1
ATOM 665 C CA . ALA A 1 87 ? -22.589 -5.001 27.593 1.00 93.44 87 ALA A CA 1
ATOM 666 C C . ALA A 1 87 ? -21.586 -5.374 26.492 1.00 93.44 87 ALA A C 1
ATOM 668 O O . ALA A 1 87 ? -20.858 -6.362 26.601 1.00 93.44 87 ALA A O 1
ATOM 669 N N . ILE A 1 88 ? -21.514 -4.547 25.454 1.00 93.81 88 ILE A N 1
ATOM 670 C CA . ILE A 1 88 ? -20.432 -4.515 24.470 1.00 93.81 88 ILE A CA 1
ATOM 671 C C . ILE A 1 88 ? -19.621 -3.261 24.766 1.00 93.81 88 ILE A C 1
ATOM 673 O O . ILE A 1 88 ? -20.152 -2.156 24.685 1.00 93.81 88 ILE A O 1
ATOM 677 N N . LEU A 1 89 ? -18.346 -3.434 25.103 1.00 93.19 89 LEU A N 1
ATOM 678 C CA . LEU A 1 89 ? -17.428 -2.327 25.355 1.00 93.19 89 LEU A CA 1
ATOM 679 C C . LEU A 1 89 ? -16.620 -2.054 24.089 1.00 93.19 89 LEU A C 1
ATOM 681 O O . LEU A 1 89 ? -15.897 -2.929 23.611 1.00 93.19 89 LEU A O 1
ATOM 685 N N . MET A 1 90 ? -16.750 -0.850 23.540 1.00 89.62 90 MET A N 1
ATOM 686 C CA . MET A 1 90 ? -15.897 -0.388 22.451 1.00 89.62 90 MET A CA 1
ATOM 687 C C . MET A 1 90 ? -14.586 0.116 23.049 1.00 89.62 90 MET A C 1
ATOM 689 O O . MET A 1 90 ? -14.612 1.070 23.819 1.00 89.62 90 MET A O 1
ATOM 693 N N . LEU A 1 91 ? -13.463 -0.487 22.662 1.00 87.81 91 LEU A N 1
ATOM 694 C CA . LEU A 1 91 ? -12.126 0.022 22.967 1.00 87.81 91 LEU A CA 1
ATOM 695 C C . LEU A 1 91 ? -11.647 0.902 21.809 1.00 87.81 91 LEU A C 1
ATOM 697 O O . LEU A 1 91 ? -11.744 0.504 20.648 1.00 87.81 91 LEU A O 1
ATOM 701 N N . SER A 1 92 ? -11.137 2.094 22.119 1.00 85.50 92 SER A N 1
ATOM 702 C CA . SER A 1 92 ? -10.550 2.973 21.104 1.00 85.50 92 SER A CA 1
ATOM 703 C C . SER A 1 92 ? -9.193 2.430 20.654 1.00 85.50 92 SER A C 1
ATOM 705 O O . SER A 1 92 ? -8.280 2.301 21.469 1.00 85.50 92 SER A O 1
ATOM 707 N N . ASP A 1 93 ? -9.057 2.136 19.363 1.00 88.75 93 ASP A N 1
ATOM 708 C CA . ASP A 1 93 ? -7.791 1.756 18.733 1.00 88.75 93 ASP A CA 1
ATOM 709 C C . ASP A 1 93 ? -7.477 2.725 17.580 1.00 88.75 93 ASP A C 1
ATOM 711 O O . ASP A 1 93 ? -7.823 2.452 16.427 1.00 88.75 93 ASP A O 1
ATOM 715 N N . PRO A 1 94 ? -6.864 3.890 17.868 1.00 90.25 94 PRO A N 1
ATOM 716 C CA . PRO A 1 94 ? -6.573 4.888 16.841 1.00 90.25 94 PRO A CA 1
ATOM 717 C C . PRO A 1 94 ? -5.587 4.361 15.790 1.00 90.25 94 PRO A C 1
ATOM 719 O O . PRO A 1 94 ? -5.716 4.690 14.611 1.00 90.25 94 PRO A O 1
ATOM 722 N N . VAL A 1 95 ? -4.648 3.495 16.190 1.00 91.44 95 VAL A N 1
ATOM 723 C CA . VAL A 1 95 ? -3.716 2.833 15.270 1.00 91.44 95 VAL A CA 1
ATOM 724 C C . VAL A 1 95 ? -4.474 1.895 14.339 1.00 91.44 95 VAL A C 1
ATOM 726 O O . VAL A 1 95 ? -4.303 1.983 13.124 1.00 91.44 95 VAL A O 1
ATOM 729 N N . GLY A 1 96 ? -5.338 1.037 14.887 1.00 91.94 96 GLY A N 1
ATOM 730 C CA . GLY A 1 96 ? -6.203 0.154 14.109 1.00 91.94 96 GLY A CA 1
ATOM 731 C C . GLY A 1 96 ? -7.021 0.933 13.083 1.00 91.94 96 GLY A C 1
ATOM 732 O O . GLY A 1 96 ? -6.945 0.644 11.890 1.00 91.94 96 GLY A O 1
ATOM 733 N N . VAL A 1 97 ? -7.701 2.002 13.509 1.00 91.88 97 VAL A N 1
ATOM 734 C CA . VAL A 1 97 ? -8.480 2.875 12.614 1.00 91.88 97 VAL A CA 1
ATOM 735 C C . VAL A 1 97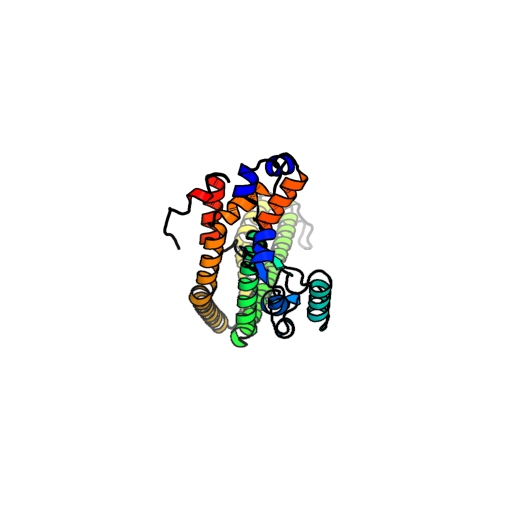 ? -7.615 3.463 11.496 1.00 91.88 97 VAL A C 1
ATOM 737 O O . VAL A 1 97 ? -7.995 3.373 10.328 1.00 91.88 97 VAL A O 1
ATOM 740 N N . ALA A 1 98 ? -6.438 4.007 11.813 1.00 92.88 98 ALA A N 1
ATOM 741 C CA . ALA A 1 98 ? -5.524 4.550 10.808 1.00 92.88 98 ALA A CA 1
ATOM 742 C C . ALA A 1 98 ? -5.101 3.485 9.776 1.00 92.88 98 ALA A C 1
ATOM 744 O O . ALA A 1 98 ? -5.104 3.756 8.572 1.00 92.88 98 ALA A O 1
ATOM 745 N N . THR A 1 99 ? -4.812 2.259 10.229 1.00 93.50 99 THR A N 1
ATOM 746 C CA . THR A 1 99 ? -4.439 1.141 9.344 1.00 93.50 99 THR A CA 1
ATOM 747 C C . THR A 1 99 ? -5.596 0.627 8.482 1.00 93.50 99 THR A C 1
ATOM 749 O O . THR A 1 99 ? -5.383 0.251 7.332 1.00 93.50 99 THR A O 1
ATOM 752 N N . GLU A 1 100 ? -6.830 0.634 8.992 1.00 93.25 100 GLU A N 1
ATOM 753 C CA . GLU A 1 100 ? -8.021 0.289 8.203 1.00 93.25 100 GLU A CA 1
ATOM 754 C C . GLU A 1 100 ? -8.278 1.340 7.116 1.00 93.25 100 GLU A C 1
ATOM 756 O O . GLU A 1 100 ? -8.578 0.991 5.973 1.00 93.25 100 GLU A O 1
ATOM 761 N N . ILE A 1 101 ? -8.118 2.630 7.442 1.00 93.31 101 ILE A N 1
ATOM 762 C CA . ILE A 1 101 ? -8.275 3.725 6.478 1.00 93.31 101 ILE A CA 1
ATOM 763 C C . ILE A 1 101 ? -7.253 3.586 5.345 1.00 93.31 101 ILE A C 1
ATOM 765 O O . ILE A 1 101 ? -7.641 3.628 4.174 1.00 93.31 101 ILE A O 1
ATOM 769 N N . SER A 1 102 ? -5.971 3.378 5.662 1.00 92.50 102 SER A N 1
ATOM 770 C CA . SER A 1 102 ? -4.925 3.239 4.640 1.00 92.50 102 SER A CA 1
ATOM 771 C C . SER A 1 102 ? -5.150 2.015 3.745 1.00 92.50 102 SER A C 1
ATOM 773 O O . SER A 1 102 ? -5.055 2.105 2.514 1.00 92.50 102 SER A O 1
ATOM 775 N N . ALA A 1 103 ? -5.535 0.881 4.335 1.00 93.56 103 ALA A N 1
ATOM 776 C CA . ALA A 1 103 ? -5.845 -0.332 3.591 1.00 93.56 103 ALA A CA 1
ATOM 777 C C . ALA A 1 103 ? -7.067 -0.156 2.671 1.00 93.56 103 ALA A C 1
ATOM 779 O O . ALA A 1 103 ? -7.038 -0.577 1.508 1.00 93.56 103 ALA A O 1
ATOM 780 N N . LEU A 1 104 ? -8.110 0.532 3.146 1.00 92.56 104 LEU A N 1
ATOM 781 C CA . LEU A 1 104 ? -9.308 0.823 2.365 1.00 92.56 104 LEU A CA 1
ATOM 782 C C . LEU A 1 104 ? -9.010 1.718 1.154 1.00 92.56 104 LEU A C 1
ATOM 784 O O . LEU A 1 104 ? -9.530 1.449 0.069 1.00 92.56 104 LEU A O 1
ATOM 788 N N . VAL A 1 105 ? -8.172 2.753 1.306 1.00 91.31 105 VAL A N 1
ATOM 789 C CA . VAL A 1 105 ? -7.754 3.629 0.190 1.00 91.31 105 VAL A CA 1
ATOM 790 C C . VAL A 1 105 ? -7.106 2.808 -0.913 1.00 91.31 105 VAL A C 1
ATOM 792 O O . VAL A 1 105 ? -7.514 2.884 -2.076 1.00 91.31 105 VAL A O 1
ATOM 795 N N . ARG A 1 106 ? -6.124 1.982 -0.540 1.00 90.94 106 ARG A N 1
ATOM 796 C CA . ARG A 1 106 ? -5.401 1.131 -1.484 1.00 90.94 106 ARG A CA 1
ATOM 797 C C . ARG A 1 106 ? -6.342 0.165 -2.195 1.00 90.94 106 ARG A C 1
ATOM 799 O O . ARG A 1 106 ? -6.278 0.047 -3.418 1.00 90.94 106 ARG A O 1
ATOM 806 N N . TYR A 1 107 ? -7.220 -0.503 -1.450 1.00 93.88 107 TYR A N 1
ATOM 807 C CA . TYR A 1 107 ? -8.183 -1.436 -2.025 1.00 93.88 107 TYR A CA 1
ATOM 808 C C . TYR A 1 107 ? -9.126 -0.747 -3.012 1.00 93.88 107 TYR A C 1
ATOM 810 O O . TYR A 1 107 ? -9.298 -1.230 -4.129 1.00 93.88 107 TYR A O 1
ATOM 818 N N . ARG A 1 108 ? -9.700 0.403 -2.641 1.00 92.81 108 ARG A N 1
ATOM 819 C CA . ARG A 1 108 ? -10.610 1.154 -3.518 1.00 92.81 108 ARG A CA 1
ATOM 820 C C . ARG A 1 108 ? -9.932 1.574 -4.815 1.00 92.81 108 ARG A C 1
ATOM 822 O O . ARG A 1 108 ? -10.524 1.394 -5.872 1.00 92.81 108 ARG A O 1
ATOM 829 N N . MET A 1 109 ? -8.687 2.044 -4.744 1.00 91.75 109 MET A N 1
ATOM 830 C CA . MET A 1 109 ? -7.912 2.415 -5.930 1.00 91.75 109 MET A CA 1
ATOM 831 C C . MET A 1 109 ? -7.687 1.220 -6.862 1.00 91.75 109 MET A C 1
ATOM 833 O O . MET A 1 109 ? -7.944 1.292 -8.064 1.00 91.75 109 MET A O 1
ATOM 837 N N . GLN A 1 110 ? -7.264 0.086 -6.298 1.00 92.12 110 GLN A N 1
ATOM 838 C CA . GLN A 1 110 ? -7.068 -1.143 -7.066 1.00 92.12 110 GLN A CA 1
ATOM 839 C C . GLN A 1 110 ? -8.367 -1.612 -7.729 1.00 92.12 110 GLN A C 1
ATOM 841 O O . GLN A 1 110 ? -8.351 -1.976 -8.903 1.00 92.12 110 GLN A O 1
ATOM 846 N N . GLN A 1 111 ? -9.491 -1.564 -7.009 1.00 94.50 111 GLN A N 1
ATOM 847 C C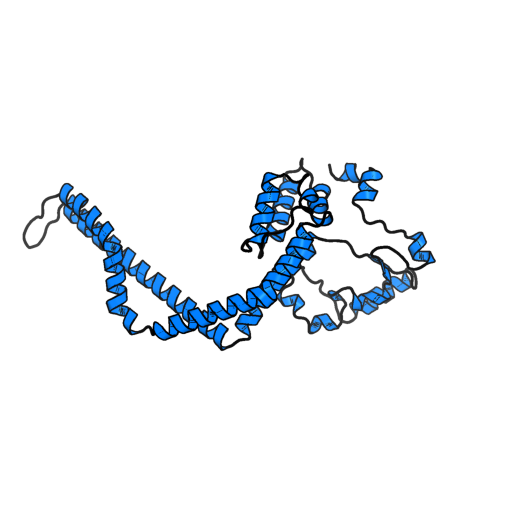A . GLN A 1 111 ? -10.799 -1.920 -7.561 1.00 94.50 111 GLN A CA 1
ATOM 848 C C . GLN A 1 111 ? -11.248 -0.946 -8.651 1.00 94.50 111 GLN A C 1
ATOM 850 O O . GLN A 1 111 ? -11.730 -1.392 -9.687 1.00 94.50 111 GLN A O 1
ATOM 855 N N . ALA A 1 112 ? -11.047 0.360 -8.469 1.00 94.00 112 ALA A N 1
ATOM 856 C CA . ALA A 1 112 ? -11.430 1.370 -9.451 1.00 94.00 112 ALA A CA 1
ATOM 857 C C . ALA A 1 112 ? -10.710 1.166 -10.797 1.00 94.00 112 ALA A C 1
ATOM 859 O O . ALA A 1 112 ? -11.339 1.248 -11.854 1.00 94.00 112 ALA A O 1
ATOM 860 N N . ILE A 1 113 ? -9.419 0.816 -10.764 1.00 93.56 113 ILE A N 1
ATOM 861 C CA . ILE A 1 113 ? -8.656 0.468 -11.971 1.00 93.56 113 ILE A CA 1
ATOM 862 C C . ILE A 1 113 ? -9.109 -0.884 -12.535 1.00 93.56 113 ILE A C 1
ATOM 864 O O . ILE A 1 113 ? -9.335 -1.002 -13.737 1.00 93.56 113 ILE A O 1
ATOM 868 N N . ALA A 1 114 ? -9.248 -1.909 -11.688 1.00 92.81 114 ALA A N 1
ATOM 869 C CA . ALA A 1 114 ? -9.575 -3.267 -12.127 1.00 92.81 114 ALA A CA 1
ATOM 870 C C . ALA A 1 114 ? -10.976 -3.377 -12.750 1.00 92.81 114 ALA A C 1
ATOM 872 O O . ALA A 1 114 ? -11.164 -4.111 -13.717 1.00 92.81 114 ALA A O 1
ATOM 873 N N . MET A 1 115 ? -11.951 -2.634 -12.220 1.00 93.88 115 MET A N 1
ATOM 874 C CA . MET A 1 115 ? -13.334 -2.626 -12.704 1.00 93.88 115 MET A CA 1
ATOM 875 C C . MET A 1 115 ? -13.525 -1.801 -13.979 1.00 93.88 115 MET A C 1
ATOM 877 O O . MET A 1 115 ? -14.568 -1.924 -14.617 1.00 93.88 115 MET A O 1
ATOM 881 N N . ASN A 1 116 ? -12.543 -0.986 -14.376 1.00 95.62 116 ASN A N 1
ATOM 882 C CA . ASN A 1 116 ? -12.560 -0.262 -15.640 1.00 95.62 116 ASN A CA 1
ATOM 883 C C . ASN A 1 116 ? -11.731 -1.030 -16.690 1.00 95.62 116 ASN A C 1
ATOM 885 O O . ASN A 1 116 ? -10.499 -0.982 -16.648 1.00 95.62 116 ASN A O 1
ATOM 889 N N . PRO A 1 117 ? -12.361 -1.709 -17.672 1.00 94.88 117 PRO A N 1
ATOM 890 C CA . PRO A 1 117 ? -11.636 -2.551 -18.624 1.00 94.88 117 PRO A CA 1
ATOM 891 C C . PRO A 1 117 ? -10.592 -1.791 -19.450 1.00 94.88 117 PRO A C 1
ATOM 893 O O . PRO A 1 117 ? -9.552 -2.356 -19.792 1.00 94.88 117 PRO A O 1
ATOM 896 N N . ALA A 1 118 ? -10.845 -0.514 -19.760 1.00 93.94 118 ALA A N 1
ATOM 897 C CA . ALA A 1 118 ? -9.919 0.316 -20.522 1.00 93.94 118 ALA A CA 1
ATOM 898 C C . ALA A 1 118 ? -8.674 0.667 -19.695 1.00 93.94 118 ALA A C 1
ATOM 900 O O . ALA A 1 118 ? -7.555 0.516 -20.186 1.00 93.94 118 ALA A O 1
ATOM 901 N N . LEU A 1 119 ? -8.854 1.065 -18.431 1.00 95.56 119 LEU A N 1
ATOM 902 C CA . LEU A 1 119 ? -7.740 1.374 -17.528 1.00 95.56 119 LEU A CA 1
ATOM 903 C C . LEU A 1 119 ? -6.953 0.124 -17.147 1.00 95.56 119 LEU A C 1
ATOM 905 O O . LEU A 1 119 ? -5.725 0.156 -17.187 1.00 95.56 119 LEU A O 1
ATOM 909 N N . SER A 1 120 ? -7.638 -0.976 -16.828 1.00 95.06 120 SER A N 1
ATOM 910 C CA . SER A 1 120 ? -7.009 -2.252 -16.485 1.00 95.06 120 SER A CA 1
ATOM 911 C C . SER A 1 120 ? -6.117 -2.745 -17.626 1.00 95.06 120 SER A C 1
ATOM 913 O O . SER A 1 120 ? -4.912 -2.944 -17.445 1.00 95.06 120 SER A O 1
ATOM 915 N N . ARG A 1 121 ? -6.679 -2.858 -18.838 1.00 95.50 121 ARG A N 1
ATOM 916 C CA . ARG A 1 121 ? -5.932 -3.310 -20.015 1.00 95.50 121 ARG A CA 1
ATOM 917 C C . ARG A 1 121 ? -4.832 -2.327 -20.402 1.00 95.50 121 ARG A C 1
ATOM 919 O O . ARG A 1 121 ? -3.716 -2.754 -20.680 1.00 95.50 121 ARG A O 1
ATOM 926 N N . GLY A 1 122 ? -5.139 -1.033 -20.454 1.00 95.69 122 GLY A N 1
ATOM 927 C CA . GLY A 1 122 ? -4.182 -0.018 -20.884 1.00 95.69 122 GLY A CA 1
ATOM 928 C C . GLY A 1 122 ? -2.991 0.095 -19.933 1.00 95.69 122 GLY A C 1
ATOM 929 O O . GLY A 1 122 ? -1.852 0.107 -20.393 1.00 95.69 122 GLY A O 1
ATOM 930 N N . THR A 1 123 ? -3.231 0.068 -18.617 1.00 94.94 123 THR A N 1
ATOM 931 C CA . THR A 1 123 ? -2.161 0.072 -17.607 1.00 94.94 123 THR A CA 1
ATOM 932 C C . THR A 1 123 ? -1.286 -1.167 -17.748 1.00 94.94 123 THR A C 1
ATOM 934 O O . THR A 1 123 ? -0.067 -1.041 -17.808 1.00 94.94 123 THR A O 1
ATOM 937 N N . ALA A 1 124 ? -1.887 -2.356 -17.893 1.00 95.00 124 ALA A N 1
ATOM 938 C CA . ALA A 1 124 ? -1.133 -3.592 -18.090 1.00 95.00 124 ALA A CA 1
ATOM 939 C C . ALA A 1 124 ? -0.239 -3.533 -19.340 1.00 95.00 124 ALA A C 1
ATOM 941 O O . ALA A 1 124 ? 0.940 -3.874 -19.267 1.00 95.00 124 ALA A O 1
ATOM 942 N N . LEU A 1 125 ? -0.769 -3.054 -20.471 1.00 95.38 125 LEU A N 1
ATOM 943 C CA . LEU A 1 125 ? -0.006 -2.924 -21.715 1.00 95.38 125 LEU A CA 1
ATOM 944 C C . LEU A 1 125 ? 1.125 -1.895 -21.600 1.00 95.38 125 LEU A C 1
ATOM 946 O O . LEU A 1 125 ? 2.232 -2.166 -22.058 1.00 95.38 125 LEU A O 1
ATOM 950 N N . LEU A 1 126 ? 0.873 -0.746 -20.968 1.00 95.19 126 LEU A N 1
ATOM 951 C CA . LEU A 1 126 ? 1.884 0.290 -20.751 1.00 95.19 126 LEU A CA 1
ATOM 952 C C . LEU A 1 126 ? 3.020 -0.219 -19.851 1.00 95.19 126 LEU A C 1
ATOM 954 O O . LEU A 1 126 ? 4.193 -0.028 -20.170 1.00 95.19 126 LEU A O 1
ATOM 958 N N . THR A 1 127 ? 2.684 -0.917 -18.761 1.00 95.50 127 THR A N 1
ATOM 959 C CA . THR A 1 127 ? 3.669 -1.541 -17.869 1.00 95.50 127 THR A CA 1
ATOM 960 C C . THR A 1 127 ? 4.473 -2.623 -18.587 1.00 95.50 127 THR A C 1
ATOM 962 O O . THR A 1 127 ? 5.698 -2.637 -18.476 1.00 95.50 127 THR A O 1
ATOM 965 N N . MET A 1 128 ? 3.819 -3.501 -19.357 1.00 96.25 128 MET A N 1
ATOM 966 C CA . MET A 1 128 ? 4.505 -4.532 -20.143 1.00 96.25 128 MET A CA 1
ATOM 967 C C . MET A 1 128 ? 5.481 -3.905 -21.138 1.00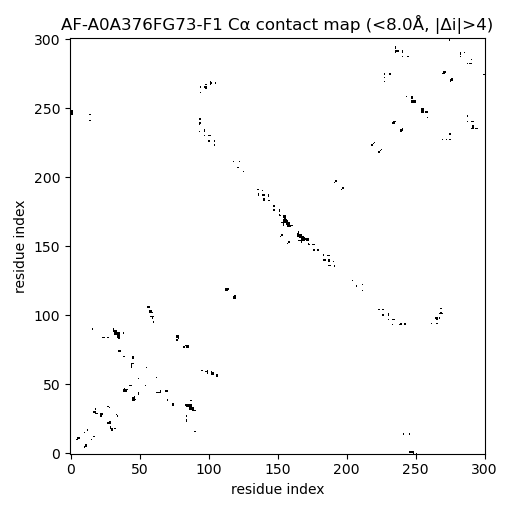 96.25 128 MET A C 1
ATOM 969 O O . MET A 1 128 ? 6.648 -4.293 -21.160 1.00 96.25 128 MET A O 1
ATOM 973 N N . LEU A 1 129 ? 5.037 -2.898 -21.895 1.00 95.62 129 LEU A N 1
ATOM 974 C CA . LEU A 1 129 ? 5.881 -2.183 -22.847 1.00 95.62 129 LEU A CA 1
ATOM 975 C C . LEU A 1 129 ? 7.113 -1.581 -22.161 1.00 95.62 129 LEU A C 1
ATOM 977 O O . LEU A 1 129 ? 8.230 -1.826 -22.606 1.00 95.62 129 LEU A O 1
ATOM 981 N N . GLY A 1 130 ? 6.919 -0.861 -21.051 1.00 95.12 130 GLY A N 1
ATOM 982 C CA . GLY A 1 130 ? 8.022 -0.274 -20.290 1.00 95.12 130 GLY A CA 1
ATOM 983 C C . GLY A 1 130 ? 8.991 -1.321 -19.734 1.00 95.12 130 GLY A C 1
ATOM 984 O O . GLY A 1 130 ? 10.202 -1.129 -19.790 1.00 95.12 130 GLY A O 1
ATOM 985 N N . SER A 1 131 ? 8.477 -2.456 -19.247 1.00 96.25 131 SER A N 1
ATOM 986 C CA . SER A 1 131 ? 9.312 -3.542 -18.717 1.00 96.25 131 SER A CA 1
ATOM 987 C C . SER A 1 131 ? 10.158 -4.224 -19.797 1.00 96.25 131 SER A C 1
ATOM 989 O O . SER A 1 131 ? 11.340 -4.481 -19.573 1.00 96.25 131 SER A O 1
ATOM 991 N N . VAL A 1 132 ? 9.586 -4.466 -20.982 1.00 96.31 132 VAL A N 1
ATOM 992 C CA . VAL A 1 132 ? 10.304 -5.048 -22.124 1.00 96.31 132 VAL A CA 1
ATOM 993 C C . VAL A 1 132 ? 11.333 -4.058 -22.656 1.00 96.31 132 VAL A C 1
ATOM 995 O O . VAL A 1 132 ? 12.474 -4.445 -22.894 1.00 96.31 132 VAL A O 1
ATOM 998 N N . GLU A 1 133 ? 10.963 -2.783 -22.792 1.00 95.94 133 GLU A N 1
ATOM 999 C CA . GLU A 1 133 ? 11.883 -1.729 -23.220 1.00 95.94 133 GLU A CA 1
ATOM 1000 C C . GLU A 1 133 ? 13.085 -1.622 -22.272 1.00 95.94 133 GLU A C 1
ATOM 1002 O O . GLU A 1 133 ? 14.230 -1.663 -22.723 1.00 95.94 133 GLU A O 1
ATOM 1007 N N . LEU A 1 134 ? 12.845 -1.585 -20.958 1.00 96.62 134 LEU A N 1
ATOM 1008 C CA . LEU A 1 134 ? 13.909 -1.557 -19.956 1.00 96.62 134 LEU A CA 1
ATOM 1009 C C . LEU A 1 134 ? 14.809 -2.799 -20.032 1.00 96.62 134 LEU A C 1
ATOM 1011 O O . LEU A 1 134 ? 16.033 -2.667 -20.039 1.00 96.62 134 LEU A O 1
ATOM 1015 N N . ALA A 1 135 ? 14.223 -3.997 -20.109 1.00 96.81 135 ALA A N 1
ATOM 1016 C CA . ALA A 1 135 ? 14.976 -5.247 -20.160 1.00 96.81 135 ALA A CA 1
ATOM 1017 C C . ALA A 1 135 ? 15.867 -5.335 -21.409 1.00 96.81 135 ALA A C 1
ATOM 1019 O O . ALA A 1 135 ? 17.041 -5.692 -21.306 1.00 96.81 135 ALA A O 1
ATOM 1020 N N . MET A 1 136 ? 15.335 -4.963 -22.575 1.00 96.56 136 MET A N 1
ATOM 1021 C CA . MET A 1 136 ? 16.076 -4.985 -23.838 1.00 96.56 136 MET A CA 1
ATOM 1022 C C . MET A 1 136 ? 17.190 -3.941 -23.865 1.00 96.56 136 MET A C 1
ATOM 1024 O O . MET A 1 136 ? 18.312 -4.247 -24.262 1.00 96.56 136 MET A O 1
ATOM 1028 N N . ARG A 1 137 ? 16.919 -2.721 -23.391 1.00 97.00 137 ARG A N 1
ATOM 1029 C CA . ARG A 1 137 ? 17.940 -1.670 -23.292 1.00 97.00 137 ARG A CA 1
ATOM 1030 C C . ARG A 1 137 ? 19.063 -2.065 -22.339 1.00 97.00 137 ARG A C 1
ATOM 1032 O O . ARG A 1 137 ? 20.229 -1.878 -22.671 1.00 97.00 137 ARG A O 1
ATOM 1039 N N . ASN A 1 138 ? 18.729 -2.670 -21.199 1.00 97.25 138 ASN A N 1
ATOM 1040 C CA . ASN A 1 138 ? 19.726 -3.198 -20.271 1.00 97.25 138 ASN A CA 1
ATOM 1041 C C . ASN A 1 138 ? 20.547 -4.335 -20.901 1.00 97.25 138 ASN A C 1
ATOM 1043 O O . ASN A 1 138 ? 21.762 -4.385 -20.736 1.00 97.25 138 ASN A O 1
ATOM 1047 N N . TYR A 1 139 ? 19.908 -5.220 -21.671 1.00 96.25 139 TYR A N 1
ATOM 1048 C CA . TYR A 1 139 ? 20.614 -6.256 -22.422 1.00 96.25 139 TYR A CA 1
ATOM 1049 C C . TYR A 1 139 ? 21.618 -5.659 -23.421 1.00 96.25 139 TYR A C 1
ATOM 1051 O O . TYR A 1 139 ? 22.780 -6.061 -23.421 1.00 96.25 139 TYR A O 1
ATOM 1059 N N . PHE A 1 140 ? 21.215 -4.663 -24.220 1.00 96.62 140 PHE A N 1
ATOM 1060 C CA . PHE A 1 140 ? 22.132 -3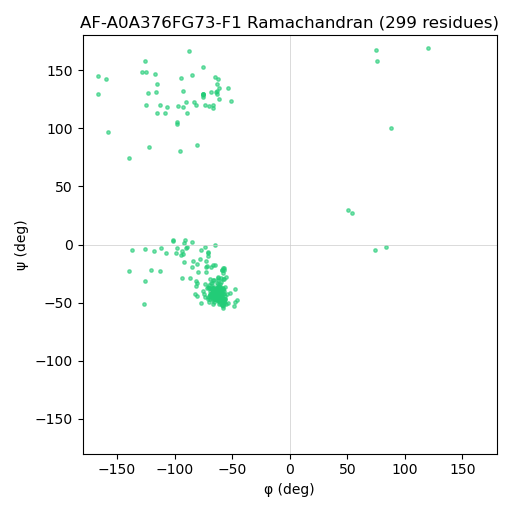.985 -25.145 1.00 96.62 140 PHE A CA 1
ATOM 1061 C C . PHE A 1 140 ? 23.263 -3.269 -24.420 1.00 96.62 140 PHE A C 1
ATOM 1063 O O . PHE A 1 140 ? 24.394 -3.288 -24.897 1.00 96.62 140 PHE A O 1
ATOM 1070 N N . TYR A 1 141 ? 22.977 -2.676 -23.261 1.00 97.25 141 TYR A N 1
ATOM 1071 C CA . TYR A 1 141 ? 23.988 -2.014 -22.449 1.00 97.25 141 TYR A CA 1
ATOM 1072 C C . TYR A 1 141 ? 25.067 -3.001 -22.001 1.00 97.25 141 TYR A C 1
ATOM 1074 O O . TYR A 1 141 ? 26.248 -2.763 -22.242 1.00 97.25 141 TYR A O 1
ATOM 1082 N N . LEU A 1 142 ? 24.660 -4.135 -21.424 1.00 96.62 142 LEU A N 1
ATOM 1083 C CA . LEU A 1 142 ? 25.577 -5.186 -20.975 1.00 96.62 142 LEU A CA 1
ATOM 1084 C C . LEU A 1 142 ? 26.352 -5.809 -22.141 1.00 96.62 142 LEU A C 1
ATOM 1086 O O . LEU A 1 142 ? 27.533 -6.119 -22.011 1.00 96.62 142 LEU A O 1
ATOM 1090 N N . GLN A 1 143 ? 25.705 -5.983 -23.296 1.00 95.62 143 GLN A N 1
ATOM 1091 C CA . GLN A 1 143 ? 26.372 -6.489 -24.492 1.00 95.62 143 GLN A CA 1
ATOM 1092 C C . GLN A 1 143 ? 27.430 -5.502 -25.010 1.00 95.62 143 GLN A C 1
ATOM 1094 O O . GLN A 1 143 ? 28.526 -5.926 -25.379 1.00 95.62 143 GLN A O 1
ATOM 1099 N N . ALA A 1 144 ? 27.113 -4.205 -25.037 1.00 94.50 144 ALA A N 1
ATOM 1100 C CA . ALA A 1 144 ? 28.052 -3.160 -25.429 1.00 94.50 144 ALA A CA 1
ATOM 1101 C C . ALA A 1 144 ? 29.229 -3.092 -24.451 1.00 94.50 144 ALA A C 1
ATOM 1103 O O . ALA A 1 144 ? 30.371 -3.130 -24.889 1.00 94.50 144 ALA A O 1
ATOM 1104 N N . GLU A 1 145 ? 28.961 -3.103 -23.144 1.00 95.50 145 GLU A N 1
ATOM 1105 C CA . GLU A 1 145 ? 29.984 -3.099 -22.097 1.00 95.50 145 GLU A CA 1
ATOM 1106 C C . GLU A 1 145 ? 30.934 -4.298 -22.197 1.00 95.50 145 GLU A C 1
ATOM 1108 O O . GLU A 1 145 ? 32.147 -4.119 -22.251 1.00 95.50 145 GLU A O 1
ATOM 1113 N N . ALA A 1 146 ? 30.404 -5.518 -22.319 1.00 95.00 146 ALA A N 1
ATOM 1114 C CA . ALA A 1 146 ? 31.235 -6.711 -22.473 1.00 95.00 146 ALA A CA 1
ATOM 1115 C C . ALA A 1 146 ? 32.092 -6.668 -23.755 1.00 95.00 146 ALA A C 1
ATOM 1117 O O . ALA A 1 146 ? 33.229 -7.153 -23.778 1.00 95.00 146 ALA A O 1
ATOM 1118 N N . GLY A 1 147 ? 31.552 -6.093 -24.834 1.00 93.88 147 GLY A N 1
ATOM 1119 C CA . GLY A 1 147 ? 32.282 -5.857 -26.078 1.00 93.88 147 GLY A CA 1
ATOM 1120 C C . GLY A 1 147 ? 33.407 -4.834 -25.914 1.00 93.88 147 GLY A C 1
ATOM 1121 O O . GLY A 1 147 ? 34.539 -5.105 -26.326 1.00 93.88 147 GLY A O 1
ATOM 1122 N N . ASP A 1 148 ? 33.105 -3.702 -25.277 1.00 94.44 148 ASP A N 1
ATOM 1123 C CA . ASP A 1 148 ? 34.038 -2.615 -24.980 1.00 94.44 148 ASP A CA 1
ATOM 1124 C C . ASP A 1 148 ? 35.202 -3.124 -24.124 1.00 94.44 148 ASP A C 1
ATOM 1126 O O . ASP A 1 148 ? 36.358 -3.007 -24.528 1.00 94.44 148 ASP A O 1
ATOM 1130 N N . GLU A 1 149 ? 34.911 -3.800 -23.008 1.00 94.38 149 GLU A N 1
ATOM 1131 C CA . GLU A 1 149 ? 35.924 -4.363 -22.110 1.00 94.38 149 GLU A CA 1
ATOM 1132 C C . GLU A 1 149 ? 36.831 -5.371 -22.820 1.00 94.38 149 GLU A C 1
ATOM 1134 O O . GLU A 1 149 ? 38.049 -5.391 -22.620 1.00 94.38 149 GLU A O 1
ATOM 1139 N N . SER A 1 150 ? 36.251 -6.235 -23.659 1.00 93.19 150 SER A N 1
ATOM 1140 C CA . SER A 1 150 ? 37.012 -7.216 -24.433 1.00 93.19 150 SER A CA 1
ATOM 1141 C C . SER A 1 150 ? 37.954 -6.531 -25.422 1.00 93.19 150 SER A C 1
ATOM 1143 O O . SER A 1 150 ? 39.112 -6.940 -25.564 1.00 93.19 150 SER A O 1
ATOM 1145 N N . TYR A 1 151 ? 37.485 -5.476 -26.089 1.00 90.56 151 TYR A N 1
ATOM 1146 C CA . TYR A 1 151 ? 38.282 -4.704 -27.036 1.00 90.56 151 TYR A CA 1
ATOM 1147 C C . TYR A 1 151 ? 39.384 -3.896 -26.338 1.00 90.56 151 TYR A C 1
ATOM 1149 O O . TYR A 1 151 ? 40.545 -3.949 -26.747 1.00 90.56 151 TYR A O 1
ATOM 1157 N N . GLU A 1 152 ? 39.055 -3.218 -25.241 1.00 93.56 152 GLU A N 1
ATOM 1158 C CA . GLU A 1 152 ? 39.993 -2.467 -24.405 1.00 93.56 152 GLU A CA 1
ATOM 1159 C C . GLU A 1 152 ? 41.079 -3.373 -23.826 1.00 93.56 152 GLU A C 1
ATOM 1161 O O . GLU A 1 152 ? 42.257 -3.022 -23.854 1.00 93.56 152 GLU A O 1
ATOM 1166 N N . ARG A 1 153 ? 40.720 -4.579 -23.369 1.00 92.31 153 ARG A N 1
ATOM 1167 C CA . ARG A 1 153 ? 41.679 -5.576 -22.874 1.00 92.31 153 ARG A CA 1
ATOM 1168 C C . ARG A 1 153 ? 42.631 -6.040 -23.974 1.00 92.31 153 ARG A C 1
ATOM 1170 O O . ARG A 1 153 ? 43.834 -6.132 -23.738 1.00 92.31 153 ARG A O 1
ATOM 1177 N N . GLN A 1 154 ? 42.110 -6.302 -25.173 1.00 91.00 154 GLN A N 1
ATOM 1178 C CA . GLN A 1 154 ? 42.932 -6.672 -26.330 1.00 91.00 154 GLN A CA 1
ATOM 1179 C C . GLN A 1 154 ? 43.883 -5.541 -26.739 1.00 91.00 154 GLN A C 1
ATOM 1181 O O . GLN A 1 154 ? 45.030 -5.811 -27.082 1.00 91.00 154 GLN A O 1
ATOM 1186 N N . MET A 1 155 ? 43.447 -4.281 -26.657 1.00 91.31 155 MET A N 1
ATOM 1187 C CA . MET A 1 155 ? 44.312 -3.121 -26.893 1.00 91.31 155 MET A CA 1
ATOM 1188 C C . MET A 1 155 ? 45.355 -2.946 -25.788 1.00 91.31 155 MET A C 1
ATOM 1190 O O . MET A 1 155 ? 46.524 -2.709 -26.078 1.00 91.31 155 MET A O 1
ATOM 1194 N N . ARG A 1 156 ? 44.967 -3.108 -24.520 1.00 94.75 156 ARG A N 1
ATOM 1195 C CA . ARG A 1 156 ? 45.849 -2.896 -23.367 1.00 94.75 156 ARG A CA 1
ATOM 1196 C C . ARG A 1 156 ? 46.978 -3.917 -23.290 1.00 94.75 156 ARG A C 1
ATOM 1198 O O . ARG A 1 156 ? 48.085 -3.537 -22.930 1.00 94.75 156 ARG A O 1
ATOM 1205 N N . TYR A 1 157 ? 46.710 -5.181 -23.616 1.00 93.31 157 TYR A N 1
ATOM 1206 C CA . TYR A 1 157 ? 47.674 -6.277 -23.448 1.00 93.31 157 TYR A CA 1
ATOM 1207 C C . TYR A 1 157 ? 48.199 -6.866 -24.763 1.00 93.31 157 TYR A C 1
ATOM 1209 O O . TYR A 1 157 ? 49.084 -7.717 -24.731 1.00 93.31 157 TYR A O 1
ATOM 1217 N N . GLY A 1 158 ? 47.702 -6.398 -25.910 1.00 88.44 158 GLY A N 1
ATOM 1218 C CA . GLY A 1 158 ? 48.064 -6.938 -27.217 1.00 88.44 158 GLY A CA 1
ATOM 1219 C C . GLY A 1 158 ? 47.414 -8.294 -27.514 1.00 88.44 158 GLY A C 1
ATOM 1220 O O . GLY A 1 158 ? 46.825 -8.945 -26.647 1.00 88.44 158 GLY A O 1
ATOM 1221 N N . ARG A 1 159 ? 47.485 -8.715 -28.781 1.00 87.12 159 ARG A N 1
ATOM 1222 C CA . ARG A 1 159 ? 46.934 -9.994 -29.256 1.00 87.12 159 ARG A CA 1
ATOM 1223 C C . ARG A 1 159 ? 47.583 -10.425 -30.570 1.00 87.12 159 ARG A C 1
ATOM 1225 O O . ARG A 1 159 ? 47.765 -9.603 -31.467 1.00 87.12 159 ARG A O 1
ATOM 1232 N N . ASP A 1 160 ? 47.809 -11.724 -30.733 1.00 86.06 160 ASP A N 1
ATOM 1233 C CA . ASP A 1 160 ? 48.183 -12.301 -32.025 1.00 86.06 160 ASP A CA 1
ATOM 1234 C C . ASP A 1 160 ? 46.984 -12.382 -32.976 1.00 86.06 160 ASP A C 1
ATOM 1236 O O . ASP A 1 160 ? 45.917 -12.904 -32.633 1.00 86.06 160 ASP A O 1
ATOM 1240 N N . THR A 1 161 ? 47.153 -11.860 -34.192 1.00 83.81 161 THR A N 1
ATOM 1241 C CA . THR A 1 161 ? 46.138 -11.924 -35.252 1.00 83.81 161 THR A CA 1
ATOM 1242 C C . THR A 1 161 ? 46.723 -12.530 -36.530 1.00 83.81 161 THR A C 1
ATOM 1244 O O . THR A 1 161 ? 47.936 -12.461 -36.727 1.00 83.81 161 THR A O 1
ATOM 1247 N N . PRO A 1 162 ? 45.898 -13.076 -37.447 1.00 83.94 162 PRO A N 1
ATOM 1248 C CA . PRO A 1 162 ? 46.381 -13.602 -38.730 1.00 83.94 162 PRO A CA 1
ATOM 1249 C C . PRO A 1 162 ? 47.133 -12.580 -39.601 1.00 83.94 162 PRO A C 1
ATOM 1251 O O . PRO A 1 162 ? 47.886 -12.970 -40.485 1.00 83.94 162 PRO A O 1
ATOM 1254 N N . ALA A 1 163 ? 46.942 -11.280 -39.351 1.00 84.19 163 ALA A N 1
ATOM 1255 C CA . ALA A 1 163 ? 47.642 -10.186 -40.027 1.00 84.19 163 ALA A CA 1
ATOM 1256 C C . ALA A 1 163 ? 48.940 -9.745 -39.311 1.00 84.19 163 ALA A C 1
ATOM 1258 O O . ALA A 1 163 ? 49.567 -8.777 -39.735 1.00 84.19 163 ALA A O 1
ATOM 1259 N N . GLY A 1 164 ? 49.334 -10.427 -38.227 1.00 85.12 164 GLY A N 1
ATOM 1260 C CA . GLY A 1 164 ? 50.501 -10.115 -37.395 1.00 85.12 164 GLY A CA 1
ATOM 1261 C C . GLY A 1 164 ? 50.154 -9.812 -35.926 1.00 85.12 164 GLY A C 1
ATOM 1262 O O . GLY A 1 164 ? 48.973 -9.657 -35.580 1.00 85.12 164 GLY A O 1
ATOM 1263 N N . PRO A 1 165 ? 51.167 -9.741 -35.040 1.00 86.50 165 PRO A N 1
ATOM 1264 C CA . PRO A 1 165 ? 50.977 -9.404 -33.632 1.00 86.50 165 PRO A CA 1
ATOM 1265 C C . PRO A 1 165 ? 50.551 -7.941 -33.476 1.00 86.50 165 PRO A C 1
ATOM 1267 O O . PRO A 1 165 ? 51.168 -7.033 -34.037 1.00 86.50 165 PRO A O 1
ATOM 1270 N N . ARG A 1 166 ? 49.500 -7.694 -32.688 1.00 87.19 166 ARG A N 1
ATOM 1271 C CA . ARG A 1 166 ? 49.151 -6.347 -32.219 1.00 87.19 166 ARG A CA 1
ATOM 1272 C C . ARG A 1 166 ? 49.802 -6.115 -30.864 1.00 87.19 166 ARG A C 1
ATOM 1274 O O . ARG A 1 166 ? 49.501 -6.833 -29.912 1.00 87.19 166 ARG A O 1
ATOM 1281 N N . PHE A 1 167 ? 50.679 -5.120 -30.786 1.00 90.62 167 PHE A N 1
ATOM 1282 C CA . PHE A 1 167 ? 51.390 -4.781 -29.555 1.00 90.62 167 PHE A CA 1
ATOM 1283 C C . PHE A 1 167 ? 50.488 -4.053 -28.537 1.00 90.62 167 PHE A C 1
ATOM 1285 O O . PHE A 1 167 ? 49.547 -3.370 -28.947 1.00 90.62 167 PHE A O 1
ATOM 1292 N N . PRO A 1 168 ? 50.778 -4.177 -27.226 1.00 93.50 168 PRO A N 1
ATOM 1293 C CA . PRO A 1 168 ? 50.091 -3.445 -26.158 1.00 93.50 168 PRO A CA 1
ATOM 1294 C C . PRO A 1 168 ? 50.082 -1.921 -26.366 1.00 93.50 168 PRO A C 1
ATOM 1296 O O . PRO A 1 168 ? 51.120 -1.326 -26.651 1.00 93.50 168 PRO A O 1
ATOM 1299 N N . ALA A 1 169 ? 48.930 -1.284 -26.154 1.00 93.06 169 ALA A N 1
ATOM 1300 C CA . ALA A 1 169 ? 48.730 0.163 -26.237 1.00 93.06 169 ALA A CA 1
ATOM 1301 C C . ALA A 1 169 ? 47.812 0.663 -25.094 1.00 93.06 169 ALA A C 1
ATOM 1303 O O . ALA A 1 169 ? 46.637 0.964 -25.328 1.00 93.06 169 ALA A O 1
ATOM 1304 N N . PRO A 1 170 ? 48.316 0.746 -23.846 1.00 93.12 170 PRO A N 1
ATOM 1305 C CA . PRO A 1 170 ? 47.510 1.104 -22.673 1.00 93.12 170 PRO A CA 1
ATOM 1306 C C . PRO A 1 170 ? 46.882 2.504 -22.769 1.00 93.12 170 PRO A C 1
ATOM 1308 O O . PRO A 1 170 ? 45.682 2.625 -22.546 1.00 93.12 170 PRO A O 1
ATOM 1311 N N . ASP A 1 171 ? 47.626 3.523 -23.211 1.00 94.44 171 ASP A N 1
ATOM 1312 C CA . ASP A 1 171 ? 47.103 4.895 -23.351 1.00 94.44 171 ASP A CA 1
ATOM 1313 C C . ASP A 1 171 ? 45.949 4.987 -24.362 1.00 94.44 171 ASP A C 1
ATOM 1315 O O . ASP A 1 171 ? 45.018 5.779 -24.210 1.00 94.44 171 ASP A O 1
ATOM 1319 N N . MET A 1 172 ? 45.999 4.172 -25.421 1.00 91.88 172 MET A N 1
ATOM 1320 C CA . MET A 1 172 ? 44.910 4.076 -26.393 1.00 91.88 172 MET A CA 1
ATOM 1321 C C . MET A 1 172 ? 43.707 3.345 -25.797 1.00 91.88 172 MET A C 1
ATOM 1323 O O . MET A 1 172 ? 42.577 3.742 -26.066 1.00 91.88 172 MET A O 1
ATOM 1327 N N . ALA A 1 173 ? 43.930 2.315 -24.974 1.00 92.62 173 ALA A N 1
ATOM 1328 C CA . ALA A 1 173 ? 42.859 1.631 -24.257 1.00 92.62 173 ALA A CA 1
ATOM 1329 C C . ALA A 1 173 ? 42.143 2.576 -23.272 1.00 92.62 173 ALA A C 1
ATOM 1331 O O . ALA A 1 173 ? 40.919 2.570 -23.239 1.00 92.62 173 ALA A O 1
ATOM 1332 N N . ASP A 1 174 ? 42.871 3.438 -22.550 1.00 94.50 174 ASP A N 1
ATOM 1333 C CA . ASP A 1 174 ? 42.278 4.453 -21.661 1.00 94.50 174 ASP A CA 1
ATOM 1334 C C . ASP A 1 174 ? 41.447 5.489 -22.435 1.00 94.50 174 ASP A C 1
ATOM 1336 O O . ASP A 1 174 ? 40.332 5.831 -22.041 1.00 94.50 174 ASP A O 1
ATOM 1340 N N . ARG A 1 175 ? 41.945 5.966 -23.585 1.00 94.00 175 ARG A N 1
ATOM 1341 C CA . ARG A 1 175 ? 41.170 6.870 -24.456 1.00 94.00 175 ARG A CA 1
ATOM 1342 C C . ARG A 1 175 ? 39.917 6.196 -25.008 1.00 94.00 175 ARG A C 1
ATOM 1344 O O . ARG A 1 175 ? 38.867 6.829 -25.070 1.00 94.00 175 ARG A O 1
ATOM 1351 N N . MET A 1 176 ? 40.026 4.929 -25.408 1.00 92.12 176 MET A N 1
ATOM 1352 C CA . MET A 1 176 ? 38.884 4.154 -25.891 1.00 92.12 176 MET A CA 1
ATOM 1353 C C . MET A 1 176 ? 37.852 3.925 -24.796 1.00 92.12 176 MET A C 1
ATOM 1355 O O . MET A 1 176 ? 36.672 4.053 -25.089 1.00 92.12 176 MET A O 1
ATOM 1359 N N . HIS A 1 177 ? 38.277 3.678 -23.558 1.00 94.75 177 HIS A N 1
ATOM 1360 C CA . HIS A 1 177 ? 37.379 3.537 -22.416 1.00 94.75 177 HIS A CA 1
ATOM 1361 C C . HIS A 1 177 ? 36.467 4.758 -22.250 1.00 94.75 177 HIS A C 1
ATOM 1363 O O . HIS A 1 177 ? 35.245 4.628 -22.250 1.00 94.75 177 HIS A O 1
ATOM 1369 N N . VAL A 1 178 ? 37.052 5.962 -22.239 1.00 95.88 178 VAL A N 1
ATOM 1370 C CA . VAL A 1 178 ? 36.292 7.220 -22.136 1.00 95.88 178 VAL A CA 1
ATOM 1371 C C . VAL A 1 178 ? 35.308 7.389 -23.302 1.00 95.88 178 VAL A C 1
ATOM 1373 O O . VAL A 1 178 ? 34.164 7.795 -23.100 1.00 95.88 178 VAL A O 1
ATOM 1376 N N . LEU A 1 179 ? 35.723 7.065 -24.531 1.00 94.06 179 LEU A N 1
ATOM 1377 C CA . LEU A 1 179 ? 34.862 7.163 -25.718 1.00 94.06 179 LEU A CA 1
ATOM 1378 C C . LEU A 1 179 ? 33.729 6.124 -25.715 1.00 94.06 179 LEU A C 1
ATOM 1380 O O . LEU A 1 179 ? 32.595 6.428 -26.095 1.00 94.06 179 LEU A O 1
ATOM 1384 N N . ASN A 1 180 ? 34.028 4.898 -25.293 1.00 93.75 180 ASN A N 1
ATOM 1385 C CA . ASN A 1 180 ? 33.078 3.799 -25.202 1.00 93.75 180 ASN A CA 1
ATOM 1386 C C . ASN A 1 180 ? 32.012 4.090 -24.149 1.00 93.75 180 ASN A C 1
ATOM 1388 O O . ASN A 1 180 ? 30.827 3.938 -24.441 1.00 93.75 180 ASN A O 1
ATOM 1392 N N . GLU A 1 181 ? 32.422 4.566 -22.970 1.00 94.06 181 GLU A N 1
ATOM 1393 C CA . GLU A 1 181 ? 31.524 4.980 -21.892 1.00 94.06 181 GLU A CA 1
ATOM 1394 C C . GLU A 1 181 ? 30.613 6.129 -22.347 1.00 94.06 181 GLU A C 1
ATOM 1396 O O . GLU A 1 181 ? 29.390 6.030 -22.227 1.00 94.06 181 GLU A O 1
ATOM 1401 N N . ALA A 1 182 ? 31.187 7.166 -22.971 1.00 94.50 182 ALA A N 1
ATOM 1402 C CA . ALA A 1 182 ? 30.435 8.319 -23.463 1.00 94.50 182 ALA A CA 1
ATOM 1403 C C . ALA A 1 182 ? 29.404 7.954 -24.548 1.00 94.50 182 ALA A C 1
ATOM 1405 O O . ALA A 1 182 ? 28.313 8.518 -24.571 1.00 94.50 182 ALA A O 1
ATOM 1406 N N . SER A 1 183 ? 29.723 7.002 -25.431 1.00 94.94 183 SER A N 1
ATOM 1407 C CA . SER A 1 183 ? 28.857 6.603 -26.554 1.00 94.94 183 SER A CA 1
ATOM 1408 C C . SER A 1 183 ? 27.927 5.426 -26.250 1.00 94.94 183 SER A C 1
ATOM 1410 O O . SER A 1 183 ? 27.074 5.080 -27.069 1.00 94.94 183 SER A O 1
ATOM 1412 N N . ARG A 1 184 ? 28.078 4.753 -25.100 1.00 94.69 184 ARG A N 1
ATOM 1413 C CA . ARG A 1 184 ? 27.346 3.510 -24.798 1.00 94.69 184 ARG A CA 1
ATOM 1414 C C . ARG A 1 184 ? 25.839 3.718 -24.803 1.00 94.69 184 ARG A C 1
ATOM 1416 O O . ARG A 1 184 ? 25.111 2.907 -25.368 1.00 94.69 184 ARG A O 1
ATOM 1423 N N . LYS A 1 185 ? 25.377 4.812 -24.196 1.00 95.50 185 LYS A N 1
ATOM 1424 C CA . LYS A 1 185 ? 23.952 5.144 -24.146 1.00 95.50 185 LYS A CA 1
ATOM 1425 C C . LYS A 1 185 ? 23.372 5.330 -25.550 1.00 95.50 185 LYS A C 1
ATOM 1427 O O . LYS A 1 185 ? 22.351 4.723 -25.851 1.00 95.50 185 LYS A O 1
ATOM 1432 N N . ASP A 1 186 ? 24.067 6.067 -26.411 1.00 96.12 186 ASP A N 1
ATOM 1433 C CA . ASP A 1 186 ? 23.623 6.321 -27.783 1.00 96.12 186 ASP A CA 1
ATOM 1434 C C . ASP A 1 186 ? 23.567 5.027 -28.606 1.00 96.12 186 ASP A C 1
ATOM 1436 O O . ASP A 1 186 ? 22.607 4.804 -29.337 1.00 96.12 186 ASP A O 1
ATOM 1440 N N . ARG A 1 187 ? 24.536 4.116 -28.424 1.00 95.62 187 ARG A N 1
ATOM 1441 C CA . ARG A 1 187 ? 24.517 2.783 -29.058 1.00 95.62 187 ARG A CA 1
ATOM 1442 C C . ARG A 1 187 ? 23.327 1.935 -28.599 1.00 95.62 187 ARG A C 1
ATOM 1444 O O . ARG A 1 187 ? 22.721 1.231 -29.405 1.00 95.62 187 ARG A O 1
ATOM 1451 N N . VAL A 1 188 ? 22.977 1.997 -27.313 1.00 97.19 188 VAL A N 1
ATOM 1452 C CA . VAL A 1 188 ? 21.784 1.325 -26.768 1.00 97.19 188 VAL A CA 1
ATOM 1453 C C . VAL A 1 188 ? 20.504 1.931 -27.342 1.00 97.19 188 VAL A C 1
ATOM 1455 O O . VAL A 1 188 ? 19.593 1.191 -27.723 1.00 97.19 188 VAL A O 1
ATOM 1458 N N . ASP A 1 189 ? 20.438 3.261 -27.424 1.00 96.19 189 ASP A N 1
ATOM 1459 C CA . ASP A 1 189 ? 19.319 3.984 -28.027 1.00 96.19 189 ASP A CA 1
ATOM 1460 C C . ASP A 1 189 ? 19.165 3.614 -29.510 1.00 96.19 189 ASP A C 1
ATOM 1462 O O . ASP A 1 189 ? 18.066 3.267 -29.938 1.00 96.19 189 ASP A O 1
ATOM 1466 N N . GLU A 1 190 ? 20.251 3.589 -30.281 1.00 96.31 190 GLU A N 1
ATOM 1467 C CA . GLU A 1 190 ? 20.251 3.202 -31.694 1.00 96.31 190 GLU A CA 1
ATOM 1468 C C . GLU A 1 190 ? 19.788 1.751 -31.901 1.00 96.31 190 GLU A C 1
ATOM 1470 O O . GLU A 1 190 ? 18.923 1.487 -32.743 1.00 96.31 190 GLU A O 1
ATOM 1475 N N . ALA A 1 191 ? 20.304 0.806 -31.107 1.00 95.44 191 ALA A N 1
ATOM 1476 C CA . ALA A 1 191 ? 19.903 -0.601 -31.169 1.00 95.44 191 ALA A CA 1
ATOM 1477 C C . ALA A 1 191 ? 18.399 -0.783 -30.898 1.00 95.44 191 ALA A C 1
ATOM 1479 O O . ALA A 1 191 ? 17.719 -1.566 -31.571 1.00 95.44 191 ALA A O 1
ATOM 1480 N N . TRP A 1 192 ? 17.853 -0.025 -29.944 1.00 96.12 192 TRP A N 1
ATOM 1481 C CA . TRP A 1 192 ? 16.419 -0.000 -29.676 1.00 96.12 192 TRP A CA 1
ATOM 1482 C C . TRP A 1 192 ? 15.620 0.612 -30.836 1.00 96.12 192 TRP A C 1
ATOM 1484 O O . TRP A 1 192 ? 14.668 -0.005 -31.326 1.00 96.12 192 TRP A O 1
ATOM 1494 N N . GLN A 1 193 ? 16.018 1.803 -31.293 1.00 96.19 193 GLN A N 1
ATOM 1495 C CA . GLN A 1 193 ? 15.319 2.562 -32.334 1.00 96.19 193 GLN A CA 1
ATOM 1496 C C . GLN A 1 193 ? 15.229 1.783 -33.651 1.00 96.19 193 GLN A C 1
ATOM 1498 O O . GLN A 1 193 ? 14.170 1.707 -34.274 1.00 96.19 193 GLN A O 1
ATOM 1503 N N . THR A 1 194 ? 16.323 1.142 -34.053 1.00 94.31 194 THR A N 1
ATOM 1504 C CA . THR A 1 194 ? 16.396 0.377 -35.305 1.00 94.31 194 THR A CA 1
ATOM 1505 C C . THR A 1 194 ? 15.671 -0.969 -35.222 1.00 94.31 194 THR A C 1
ATOM 1507 O O . THR A 1 194 ? 14.997 -1.381 -36.173 1.00 94.31 194 THR A O 1
ATOM 1510 N N . GLY A 1 195 ? 15.791 -1.667 -34.089 1.00 93.50 195 GLY A N 1
ATOM 1511 C CA . GLY A 1 195 ? 15.261 -3.017 -33.923 1.00 93.50 195 GLY A CA 1
ATOM 1512 C C . GLY A 1 195 ? 13.774 -3.070 -33.575 1.00 93.50 195 GLY A C 1
ATOM 1513 O O . GLY A 1 195 ? 13.047 -3.902 -34.129 1.00 93.50 195 GLY A O 1
ATOM 1514 N N . TYR A 1 196 ? 13.320 -2.194 -32.672 1.00 94.81 196 TYR A N 1
ATOM 1515 C CA . TYR A 1 196 ? 12.087 -2.409 -31.904 1.00 94.81 196 TYR A CA 1
ATOM 1516 C C . TYR A 1 196 ? 11.076 -1.268 -31.993 1.00 94.81 196 TYR A C 1
ATOM 1518 O O . TYR A 1 196 ? 9.876 -1.542 -31.972 1.00 94.81 196 TYR A O 1
ATOM 1526 N N . GLU A 1 197 ? 11.519 -0.017 -32.153 1.00 94.94 197 GLU A N 1
ATOM 1527 C CA . GLU A 1 197 ? 10.624 1.152 -32.110 1.00 94.94 197 GLU A CA 1
ATOM 1528 C C . GLU A 1 197 ? 9.478 1.069 -33.131 1.00 94.94 197 GLU A C 1
ATOM 1530 O O . GLU A 1 197 ? 8.337 1.402 -32.821 1.00 94.94 197 GLU A O 1
ATOM 1535 N N . LYS A 1 198 ? 9.742 0.522 -34.323 1.00 94.94 198 LYS A N 1
ATOM 1536 C CA . LYS A 1 198 ? 8.742 0.324 -35.391 1.00 94.94 198 LYS A CA 1
ATOM 1537 C C . LYS A 1 198 ? 7.524 -0.519 -34.993 1.00 94.94 198 LYS A C 1
ATOM 1539 O O . LYS A 1 198 ? 6.504 -0.459 -35.674 1.00 94.94 198 LYS A O 1
ATOM 1544 N N . TYR A 1 199 ? 7.624 -1.331 -33.940 1.00 94.88 199 TYR A N 1
ATOM 1545 C CA . TYR A 1 199 ? 6.514 -2.153 -33.449 1.00 94.88 199 TYR A CA 1
ATOM 1546 C C . TYR A 1 199 ? 5.645 -1.424 -32.416 1.00 94.88 199 TYR A C 1
ATOM 1548 O O . TYR A 1 199 ? 4.663 -1.990 -31.935 1.00 94.88 199 TYR A O 1
ATOM 1556 N N . ILE A 1 200 ? 5.997 -0.186 -32.060 1.00 95.31 200 ILE A N 1
ATOM 1557 C CA . ILE A 1 200 ? 5.369 0.569 -30.983 1.00 95.31 200 ILE A CA 1
ATOM 1558 C C . ILE A 1 200 ? 4.606 1.752 -31.568 1.00 95.31 200 ILE A C 1
ATOM 1560 O O . ILE A 1 200 ? 5.168 2.670 -32.158 1.00 95.31 200 ILE A O 1
ATOM 1564 N N . ASP A 1 201 ? 3.301 1.775 -31.325 1.00 95.69 201 ASP A N 1
ATOM 1565 C CA . ASP A 1 201 ? 2.466 2.933 -31.624 1.00 95.69 201 ASP A CA 1
ATOM 1566 C C . ASP A 1 201 ? 2.606 3.973 -30.499 1.00 95.69 201 ASP A C 1
ATOM 1568 O O . ASP A 1 201 ? 1.839 3.988 -29.532 1.00 95.69 201 ASP A O 1
ATOM 1572 N N . ARG A 1 202 ? 3.630 4.833 -30.597 1.00 94.44 202 ARG A N 1
ATOM 1573 C CA . ARG A 1 202 ? 3.905 5.864 -29.580 1.00 94.44 202 ARG A CA 1
ATOM 1574 C C . ARG A 1 202 ? 2.765 6.871 -29.436 1.00 94.44 202 ARG A C 1
ATOM 1576 O O . ARG A 1 202 ? 2.553 7.352 -28.326 1.00 94.44 202 ARG A O 1
ATOM 1583 N N . ALA A 1 203 ? 1.998 7.131 -30.495 1.00 96.12 203 ALA A N 1
ATOM 1584 C CA . ALA A 1 203 ? 0.833 8.009 -30.425 1.00 96.12 203 ALA A CA 1
ATOM 1585 C C . ALA A 1 203 ? -0.251 7.416 -29.513 1.00 96.12 203 ALA A C 1
ATOM 1587 O O . ALA A 1 203 ? -0.755 8.106 -28.627 1.00 96.12 203 ALA A O 1
ATOM 1588 N N . LYS A 1 204 ? -0.557 6.117 -29.648 1.00 94.50 204 LYS A N 1
ATOM 1589 C CA . LYS A 1 204 ? -1.493 5.433 -28.738 1.00 94.50 204 LYS A CA 1
ATOM 1590 C C . LYS A 1 204 ? -0.966 5.339 -27.314 1.00 94.50 204 LYS A C 1
ATOM 1592 O O . LYS A 1 204 ? -1.737 5.539 -26.378 1.00 94.50 204 LYS A O 1
ATOM 1597 N N . THR A 1 205 ? 0.327 5.069 -27.144 1.00 94.81 205 THR A N 1
ATOM 1598 C CA . THR A 1 205 ? 0.958 5.040 -25.817 1.00 94.81 205 THR A CA 1
ATOM 1599 C C . THR A 1 205 ? 0.829 6.396 -25.125 1.00 94.81 205 THR A C 1
ATOM 1601 O O . THR A 1 205 ? 0.382 6.457 -23.985 1.00 94.81 205 THR A O 1
ATOM 1604 N N . GLN A 1 206 ? 1.147 7.493 -25.818 1.00 95.69 206 GLN A N 1
ATOM 1605 C CA . GLN A 1 206 ? 1.032 8.852 -25.278 1.00 95.69 206 GLN A CA 1
ATOM 1606 C C . GLN A 1 206 ? -0.423 9.239 -24.988 1.00 95.69 206 GLN A C 1
ATOM 1608 O O . GLN A 1 206 ? -0.707 9.769 -23.916 1.00 95.69 206 GLN A O 1
ATOM 1613 N N . ALA A 1 207 ? -1.351 8.923 -25.896 1.00 96.25 207 ALA A N 1
ATOM 1614 C CA . ALA A 1 207 ? -2.774 9.191 -25.698 1.00 96.25 207 ALA A CA 1
ATOM 1615 C C . ALA A 1 207 ? -3.333 8.455 -24.468 1.00 96.25 207 ALA A C 1
ATOM 1617 O O . ALA A 1 207 ? -4.066 9.042 -23.667 1.00 96.25 207 ALA A O 1
ATOM 1618 N N . PHE A 1 208 ? -2.958 7.185 -24.277 1.00 96.75 208 PHE A N 1
ATOM 1619 C CA . PHE A 1 208 ? -3.349 6.442 -23.082 1.00 96.75 208 PHE A CA 1
ATOM 1620 C C . PHE A 1 208 ? -2.685 6.997 -21.818 1.00 96.75 208 PHE A C 1
ATOM 1622 O O . PHE A 1 208 ? -3.371 7.166 -20.816 1.00 96.75 208 PHE A O 1
ATOM 1629 N N . SER A 1 209 ? -1.394 7.341 -21.856 1.00 95.75 209 SER A N 1
ATOM 1630 C CA . SER A 1 209 ? -0.710 7.970 -20.718 1.00 95.75 209 SER A CA 1
ATOM 1631 C C . SER A 1 209 ? -1.395 9.265 -20.277 1.00 95.75 209 SER A C 1
ATOM 1633 O O . SER A 1 209 ? -1.547 9.491 -19.078 1.00 95.75 209 SER A O 1
ATOM 1635 N N . GLN A 1 210 ? -1.863 10.086 -21.223 1.00 96.56 210 GLN A N 1
ATOM 1636 C CA . GLN A 1 210 ? -2.632 11.289 -20.906 1.00 96.56 210 GLN A CA 1
ATOM 1637 C C . GLN A 1 210 ? -3.998 10.942 -20.299 1.00 96.56 210 GLN A C 1
ATOM 1639 O O . GLN A 1 210 ? -4.345 11.469 -19.248 1.00 96.56 210 GLN A O 1
ATOM 1644 N N . THR A 1 211 ? -4.721 9.983 -20.888 1.00 95.25 211 THR A N 1
ATOM 1645 C CA . THR A 1 211 ? -6.004 9.489 -20.349 1.00 95.25 211 THR A CA 1
ATOM 1646 C C . THR A 1 211 ? -5.857 8.984 -18.911 1.00 95.25 211 THR A C 1
ATOM 1648 O O . THR A 1 211 ? -6.680 9.285 -18.049 1.00 95.25 211 THR A O 1
ATOM 1651 N N . LEU A 1 212 ? -4.795 8.220 -18.639 1.00 95.81 212 LEU A N 1
ATOM 1652 C CA . LEU A 1 212 ? -4.492 7.705 -17.311 1.00 95.81 212 LEU A CA 1
ATOM 1653 C C . LEU A 1 212 ? -4.170 8.846 -16.342 1.00 95.81 212 LEU A C 1
ATOM 1655 O O . LEU A 1 212 ? -4.679 8.846 -15.227 1.00 95.81 212 LEU A O 1
ATOM 1659 N N . LYS A 1 213 ? -3.367 9.830 -16.761 1.00 96.31 213 LYS A N 1
ATOM 1660 C CA . LYS A 1 213 ? -3.034 11.005 -15.945 1.00 96.31 213 LYS A CA 1
ATOM 1661 C C . LYS A 1 213 ? -4.275 11.818 -15.568 1.00 96.31 213 LYS A C 1
ATOM 1663 O O . LYS A 1 213 ? -4.423 12.190 -14.403 1.00 96.31 213 LYS A O 1
ATOM 1668 N N . ASP A 1 214 ? -5.161 12.069 -16.525 1.00 96.12 214 ASP A N 1
ATOM 1669 C CA . ASP A 1 214 ? -6.398 12.820 -16.293 1.00 96.12 214 ASP A CA 1
ATOM 1670 C C . ASP A 1 214 ? -7.319 12.057 -15.334 1.00 96.12 214 ASP A C 1
ATOM 1672 O O . ASP A 1 214 ? -7.829 12.627 -14.369 1.00 96.12 214 ASP A O 1
ATOM 1676 N N . TRP A 1 215 ? -7.455 10.741 -15.533 1.00 96.06 215 TRP A N 1
ATOM 1677 C CA . TRP A 1 215 ? -8.227 9.889 -14.631 1.00 96.06 215 TRP A CA 1
ATOM 1678 C C . TRP A 1 215 ? -7.650 9.859 -13.210 1.00 96.06 215 TRP A C 1
ATOM 1680 O O . TRP A 1 215 ? -8.405 9.985 -12.250 1.00 96.06 215 TRP A O 1
ATOM 1690 N N . LEU A 1 216 ? -6.326 9.724 -13.065 1.00 94.62 216 LEU A N 1
ATOM 1691 C CA . LEU A 1 216 ? -5.651 9.749 -11.762 1.00 94.62 216 LEU A CA 1
ATOM 1692 C C . LEU A 1 216 ? -5.883 11.079 -11.043 1.00 94.62 216 LEU A C 1
ATOM 1694 O O . LEU A 1 216 ? -6.208 11.076 -9.863 1.00 94.62 216 LEU A O 1
ATOM 1698 N N . THR A 1 217 ? -5.791 12.198 -11.764 1.00 95.00 217 THR A N 1
ATOM 1699 C CA . THR A 1 217 ? -6.024 13.540 -11.207 1.00 95.00 217 THR A CA 1
ATOM 1700 C C . THR A 1 217 ? -7.448 13.675 -10.662 1.00 95.00 217 THR A C 1
ATOM 1702 O O . THR A 1 217 ? -7.654 14.152 -9.546 1.00 95.00 217 THR A O 1
ATOM 1705 N N . GLU A 1 218 ? -8.442 13.215 -11.423 1.00 95.81 218 GLU A N 1
ATOM 1706 C CA . GLU A 1 218 ? -9.842 13.244 -10.992 1.00 95.81 218 GLU A CA 1
ATOM 1707 C C . GLU A 1 218 ? -10.105 12.296 -9.813 1.00 95.81 218 GLU A C 1
ATOM 1709 O O . GLU A 1 218 ? -10.802 12.643 -8.852 1.00 95.81 218 GLU A O 1
ATOM 1714 N N . TYR A 1 219 ? -9.525 11.094 -9.847 1.00 94.38 219 TYR A N 1
ATOM 1715 C CA . TYR A 1 219 ? -9.651 10.126 -8.762 1.00 94.38 219 TYR A CA 1
ATOM 1716 C C . TYR A 1 219 ? -9.000 10.636 -7.469 1.00 94.38 219 TYR A C 1
ATOM 1718 O O . TYR A 1 219 ? -9.569 10.493 -6.382 1.00 94.38 219 TYR A O 1
ATOM 1726 N N . ASP A 1 220 ? -7.843 11.287 -7.577 1.00 92.12 220 ASP A N 1
ATOM 1727 C CA . ASP A 1 220 ? -7.159 11.879 -6.436 1.00 92.12 220 ASP A CA 1
ATOM 1728 C C . ASP A 1 220 ? -8.017 12.969 -5.787 1.00 92.12 220 ASP A C 1
ATOM 1730 O O . ASP A 1 220 ? -8.257 12.924 -4.577 1.00 92.12 220 ASP A O 1
ATOM 1734 N N . ASN A 1 221 ? -8.562 13.887 -6.590 1.00 93.12 221 ASN A N 1
ATOM 1735 C CA . ASN A 1 221 ? -9.417 14.974 -6.110 1.00 93.12 221 ASN A CA 1
ATOM 1736 C C . ASN A 1 221 ? -10.713 14.476 -5.458 1.00 93.12 221 ASN A C 1
ATOM 1738 O O . ASN A 1 221 ? -11.112 14.973 -4.402 1.00 93.12 221 ASN A O 1
ATOM 1742 N N . SER A 1 222 ? -11.369 13.495 -6.076 1.00 93.69 222 SER A N 1
ATOM 1743 C CA . SER A 1 222 ? -12.678 13.001 -5.635 1.00 93.69 222 SER A CA 1
ATOM 1744 C C . SER A 1 222 ? -12.603 12.005 -4.476 1.00 93.69 222 SER A C 1
ATOM 1746 O O . SER A 1 222 ? -13.528 11.945 -3.664 1.00 93.69 222 SER A O 1
ATOM 1748 N N . SER A 1 223 ? -11.527 11.217 -4.386 1.00 91.62 223 SER A N 1
ATOM 1749 C CA . SER A 1 223 ? -11.455 10.061 -3.481 1.00 91.62 223 SER A CA 1
ATOM 1750 C C . SER A 1 223 ? -10.242 10.083 -2.555 1.00 91.62 223 SER A C 1
ATOM 1752 O O . SER A 1 223 ? -10.401 9.932 -1.342 1.00 91.62 223 SER A O 1
ATOM 1754 N N . VAL A 1 224 ? -9.029 10.276 -3.083 1.00 90.56 224 VAL A N 1
ATOM 1755 C CA . VAL A 1 224 ? -7.797 10.141 -2.282 1.00 90.56 224 VAL A CA 1
ATOM 1756 C C . VAL A 1 224 ? -7.611 11.318 -1.330 1.00 90.56 224 VAL A C 1
ATOM 1758 O O . VAL A 1 224 ? -7.333 11.098 -0.150 1.00 90.56 224 VAL A O 1
ATOM 1761 N N . ILE A 1 225 ? -7.803 12.555 -1.794 1.00 90.44 225 ILE A N 1
ATOM 1762 C CA . ILE A 1 225 ? -7.643 13.761 -0.972 1.00 90.44 225 ILE A CA 1
ATOM 1763 C C . ILE A 1 225 ? -8.611 13.760 0.225 1.00 90.44 225 ILE A C 1
ATOM 1765 O O . ILE A 1 225 ? -8.137 13.931 1.351 1.00 90.44 225 ILE A O 1
ATOM 1769 N N . PRO A 1 226 ? -9.931 13.523 0.064 1.00 92.62 226 PRO A N 1
ATOM 1770 C CA . PRO A 1 226 ? -10.848 13.471 1.204 1.00 92.62 226 PRO A CA 1
ATOM 1771 C C . PRO A 1 226 ? -10.463 12.421 2.249 1.00 92.62 226 PRO A C 1
ATOM 1773 O O . PRO A 1 226 ? -10.488 12.705 3.447 1.00 92.62 226 PRO A O 1
ATOM 1776 N N . ILE A 1 227 ? -10.057 11.223 1.816 1.00 91.25 227 ILE A N 1
ATOM 1777 C CA . ILE A 1 227 ? -9.659 10.166 2.750 1.00 91.25 227 ILE A CA 1
ATOM 1778 C C . ILE A 1 227 ? -8.323 10.503 3.421 1.00 91.25 227 ILE A C 1
ATOM 1780 O O . ILE A 1 227 ? -8.167 10.268 4.616 1.00 91.25 227 ILE A O 1
ATOM 1784 N N . THR A 1 228 ? -7.389 11.118 2.694 1.00 90.31 228 THR A N 1
ATOM 1785 C CA . THR A 1 228 ? -6.119 11.596 3.260 1.00 90.31 228 THR A CA 1
ATOM 1786 C C . THR A 1 228 ? -6.365 12.651 4.336 1.00 90.31 228 THR A C 1
ATOM 1788 O O . THR A 1 228 ? -5.750 12.586 5.394 1.00 90.31 228 THR A O 1
ATOM 1791 N N . ARG A 1 229 ? -7.318 13.571 4.135 1.00 90.81 229 ARG A N 1
ATOM 1792 C CA . ARG A 1 229 ? -7.726 14.538 5.170 1.00 90.81 229 ARG A CA 1
ATOM 1793 C C . ARG A 1 229 ? -8.312 13.853 6.401 1.00 90.81 229 ARG A C 1
ATOM 1795 O O . ARG A 1 229 ? -7.958 14.218 7.515 1.00 90.81 229 ARG A O 1
ATOM 1802 N N . MET A 1 230 ? -9.169 12.849 6.213 1.00 90.19 230 MET A N 1
ATOM 1803 C CA . MET A 1 230 ? -9.713 12.060 7.325 1.00 90.19 230 MET A CA 1
ATOM 1804 C C . MET A 1 230 ? -8.605 11.320 8.089 1.00 90.19 230 MET A C 1
ATOM 1806 O O . MET A 1 230 ? -8.599 11.314 9.315 1.00 90.19 230 MET A O 1
ATOM 1810 N N . TYR A 1 231 ? -7.654 10.723 7.371 1.00 92.50 231 TYR A N 1
ATOM 1811 C CA . TYR A 1 231 ? -6.491 10.056 7.952 1.00 92.50 231 TYR A CA 1
ATOM 1812 C C . TYR A 1 231 ? -5.602 11.034 8.739 1.00 92.50 231 TYR A C 1
ATOM 1814 O O . TYR A 1 231 ? -5.218 10.739 9.866 1.00 92.50 231 TYR A O 1
ATOM 1822 N N . LEU A 1 232 ? -5.329 12.221 8.187 1.00 90.19 232 LEU A N 1
ATOM 1823 C CA . LEU A 1 232 ? -4.569 13.274 8.866 1.00 90.19 232 LEU A CA 1
ATOM 1824 C C . LEU A 1 232 ? -5.275 13.775 10.125 1.00 90.19 232 LEU A C 1
ATOM 1826 O O . LEU A 1 232 ? -4.618 13.930 11.149 1.00 90.19 232 LEU A O 1
ATOM 1830 N N . ALA A 1 233 ? -6.596 13.965 10.077 1.00 89.69 233 ALA A N 1
ATOM 1831 C CA . ALA A 1 233 ? -7.369 14.327 11.261 1.00 89.69 233 ALA A CA 1
ATOM 1832 C C . ALA A 1 233 ? -7.168 13.286 12.374 1.00 89.69 233 ALA A C 1
ATOM 1834 O O . ALA A 1 233 ? -6.821 13.650 13.489 1.00 89.69 233 ALA A O 1
ATOM 1835 N N . TRP A 1 234 ? -7.258 11.990 12.053 1.00 88.31 234 TRP A N 1
ATOM 1836 C CA . TRP A 1 234 ? -6.983 10.916 13.014 1.00 88.31 234 TRP A CA 1
ATOM 1837 C C . TRP A 1 234 ? -5.557 10.922 13.571 1.00 88.31 234 TRP A C 1
ATOM 1839 O O . TRP A 1 234 ? -5.376 10.629 14.751 1.00 88.31 234 TRP A O 1
ATOM 1849 N N . LEU A 1 235 ? -4.551 11.238 12.751 1.00 88.12 235 LEU A N 1
ATOM 1850 C CA . LEU A 1 235 ? -3.164 11.341 13.215 1.00 88.12 235 LEU A CA 1
ATOM 1851 C C . LEU A 1 235 ? -2.945 12.520 14.167 1.00 88.12 235 LEU A C 1
ATOM 1853 O O . LEU A 1 235 ? -2.171 12.404 15.113 1.00 88.12 235 LEU A O 1
ATOM 1857 N N . GLN A 1 236 ? -3.622 13.637 13.907 1.00 87.50 236 GLN A N 1
ATOM 1858 C CA . GLN A 1 236 ? -3.487 14.881 14.665 1.00 87.50 236 GLN A CA 1
ATOM 1859 C C . GLN A 1 236 ? -4.287 14.876 15.973 1.00 87.50 236 GLN A C 1
ATOM 1861 O O . GLN A 1 236 ? -4.032 15.702 16.850 1.00 87.50 236 GLN A O 1
ATOM 1866 N N . GLU A 1 237 ? -5.242 13.958 16.128 1.00 88.25 237 GLU A N 1
ATOM 1867 C CA . GLU A 1 237 ? -6.017 13.830 17.357 1.00 88.25 237 GLU A CA 1
ATOM 1868 C C . GLU A 1 237 ? -5.126 13.444 18.556 1.00 88.25 237 GLU A C 1
ATOM 1870 O O . GLU A 1 237 ? -4.306 12.519 18.460 1.00 88.25 237 GLU A O 1
ATOM 1875 N N . PRO A 1 238 ? -5.333 14.046 19.746 1.00 86.94 238 PRO A N 1
ATOM 1876 C CA . PRO A 1 238 ? -4.563 13.718 20.946 1.00 86.94 238 PRO A CA 1
ATOM 1877 C C . PRO A 1 238 ? -4.598 12.231 21.315 1.00 86.94 238 PRO A C 1
ATOM 1879 O O . PRO A 1 238 ? -3.650 11.716 21.903 1.00 86.94 238 PRO A O 1
ATOM 1882 N N . VAL A 1 239 ? -5.672 11.515 20.956 1.00 86.06 239 VAL A N 1
ATOM 1883 C CA . VAL A 1 239 ? -5.801 10.071 21.207 1.00 86.06 239 VAL A CA 1
ATOM 1884 C C . VAL A 1 239 ? -4.697 9.257 20.517 1.00 86.06 239 VAL A C 1
ATOM 1886 O O . VAL A 1 239 ? -4.224 8.277 21.094 1.00 86.06 239 VAL A O 1
ATOM 1889 N N . MET A 1 240 ? -4.238 9.680 19.332 1.00 89.62 240 MET A N 1
ATOM 1890 C CA . MET A 1 240 ? -3.144 9.031 18.608 1.00 89.62 240 MET A CA 1
ATOM 1891 C C . MET A 1 240 ? -1.808 9.266 19.319 1.00 89.62 240 MET A C 1
ATOM 1893 O O . MET A 1 240 ? -1.093 8.312 19.624 1.00 89.62 240 MET A O 1
ATOM 1897 N N . ALA A 1 241 ? -1.495 10.519 19.662 1.00 85.19 241 ALA A N 1
ATOM 1898 C CA . ALA A 1 241 ? -0.274 10.850 20.401 1.00 85.19 241 ALA A CA 1
ATOM 1899 C C . ALA A 1 241 ? -0.222 10.119 21.755 1.00 85.19 241 ALA A C 1
ATOM 1901 O O . ALA A 1 241 ? 0.768 9.464 22.090 1.00 85.19 241 ALA A O 1
ATOM 1902 N N . ASN A 1 242 ? -1.334 10.134 22.494 1.00 86.75 242 ASN A N 1
ATOM 1903 C CA . ASN A 1 242 ? -1.459 9.450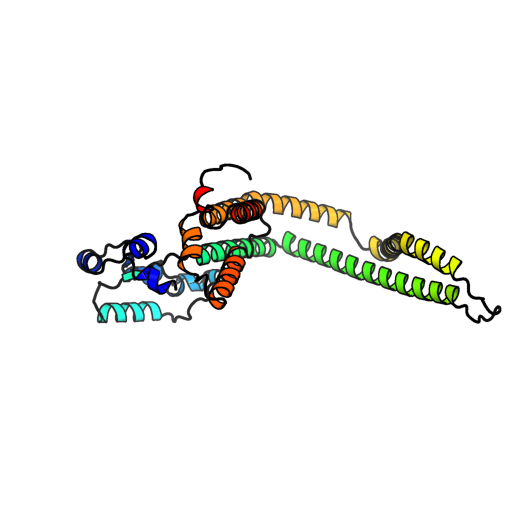 23.776 1.00 86.75 242 ASN A CA 1
ATOM 1904 C C . ASN A 1 242 ? -1.247 7.938 23.647 1.00 86.75 242 ASN A C 1
ATOM 1906 O O . ASN A 1 242 ? -0.650 7.337 24.538 1.00 86.75 242 ASN A O 1
ATOM 1910 N N . TYR A 1 243 ? -1.692 7.306 22.553 1.00 89.44 243 TYR A N 1
ATOM 1911 C CA . TYR A 1 243 ? -1.441 5.885 22.296 1.00 89.44 243 TYR A CA 1
ATOM 1912 C C . TYR A 1 243 ? 0.060 5.564 22.299 1.00 89.44 243 TYR A C 1
ATOM 1914 O O . TYR A 1 243 ? 0.476 4.612 22.962 1.00 89.44 243 TYR A O 1
ATOM 1922 N N . PHE A 1 244 ? 0.866 6.376 21.610 1.00 86.88 244 PHE A N 1
ATOM 1923 C CA . PHE A 1 244 ? 2.316 6.193 21.503 1.00 86.88 244 PHE A CA 1
ATOM 1924 C C . PHE A 1 244 ? 3.083 6.518 22.788 1.00 86.88 244 PHE A C 1
ATOM 1926 O O . PHE A 1 244 ? 4.170 5.982 22.993 1.00 86.88 244 PHE A O 1
ATOM 1933 N N . VAL A 1 245 ? 2.520 7.348 23.667 1.00 83.56 245 VAL A N 1
ATOM 1934 C CA . VAL A 1 245 ? 3.114 7.658 24.976 1.00 83.56 245 VAL A CA 1
ATOM 1935 C C . VAL A 1 245 ? 2.820 6.561 26.000 1.00 83.56 245 VAL A C 1
ATOM 1937 O O . VAL A 1 245 ? 3.709 6.156 26.743 1.00 83.56 245 VAL A O 1
ATOM 1940 N N . GLN A 1 246 ? 1.581 6.071 26.054 1.00 83.69 246 GLN A N 1
ATOM 1941 C CA . GLN A 1 246 ? 1.127 5.239 27.172 1.00 83.69 246 GLN A CA 1
ATOM 1942 C C . GLN A 1 246 ? 1.428 3.738 27.009 1.00 83.69 246 GLN A C 1
ATOM 1944 O O . GLN A 1 246 ? 1.578 3.038 28.005 1.00 83.69 246 GLN A O 1
ATOM 1949 N N . HIS A 1 247 ? 1.498 3.219 25.777 1.00 86.31 247 HIS A N 1
ATOM 1950 C CA . HIS A 1 247 ? 1.551 1.767 25.539 1.00 86.31 247 HIS A CA 1
ATOM 1951 C C . HIS A 1 247 ? 2.969 1.195 25.420 1.00 86.31 247 HIS A C 1
ATOM 1953 O O . HIS A 1 247 ? 3.126 -0.024 25.323 1.00 86.31 247 HIS A O 1
ATOM 1959 N N . PHE A 1 248 ? 4.003 2.040 25.428 1.00 89.19 248 PHE A N 1
ATOM 1960 C CA . PHE A 1 248 ? 5.376 1.620 25.163 1.00 89.19 248 PHE A CA 1
ATOM 1961 C C . PHE A 1 248 ? 6.312 1.989 26.319 1.00 89.19 248 PHE A C 1
ATOM 1963 O O . PHE A 1 248 ? 6.337 3.124 26.782 1.00 89.19 248 PHE A O 1
ATOM 1970 N N . ASP A 1 249 ? 7.103 1.020 26.786 1.00 87.62 249 ASP A N 1
ATOM 1971 C CA . ASP A 1 249 ? 8.085 1.209 27.854 1.00 87.62 249 ASP A CA 1
ATOM 1972 C C . ASP A 1 249 ? 9.448 1.641 27.278 1.00 87.62 249 ASP A C 1
ATOM 1974 O O . ASP A 1 249 ? 10.107 0.828 26.615 1.00 87.62 249 ASP A O 1
ATOM 1978 N N . PRO A 1 250 ? 9.915 2.877 27.542 1.00 85.00 250 PRO A N 1
ATOM 1979 C CA . PRO A 1 250 ? 11.173 3.384 26.993 1.00 85.00 250 PRO A CA 1
ATOM 1980 C C . PRO A 1 250 ? 12.405 2.643 27.524 1.00 85.00 250 PRO A C 1
ATOM 1982 O O . PRO A 1 250 ? 13.469 2.715 26.914 1.00 85.00 250 PRO A O 1
ATOM 1985 N N . THR A 1 251 ? 12.291 1.905 28.635 1.00 87.94 251 THR A N 1
ATOM 1986 C CA . THR A 1 251 ? 13.412 1.130 29.189 1.00 87.94 251 THR A CA 1
ATOM 1987 C C . THR A 1 251 ? 13.457 -0.314 28.682 1.00 87.94 251 THR A C 1
ATOM 1989 O O . THR A 1 251 ? 14.336 -1.078 29.081 1.00 87.94 251 THR A O 1
ATOM 1992 N N . CYS A 1 252 ? 12.529 -0.717 27.805 1.00 89.75 252 CYS A N 1
ATOM 1993 C CA . CYS A 1 252 ? 12.435 -2.076 27.281 1.00 89.75 252 CYS A CA 1
ATOM 1994 C C . CYS A 1 252 ? 12.695 -2.113 25.769 1.00 89.75 252 CYS A C 1
ATOM 1996 O O . CYS A 1 252 ? 11.864 -1.678 24.973 1.00 89.75 252 CYS A O 1
ATOM 1998 N N . ALA A 1 253 ? 13.798 -2.739 25.350 1.00 90.94 253 ALA A N 1
ATOM 1999 C CA . ALA A 1 253 ? 14.139 -2.882 23.931 1.00 90.94 253 ALA A CA 1
ATOM 2000 C C . ALA A 1 253 ? 13.048 -3.605 23.112 1.00 90.94 253 ALA A C 1
ATOM 2002 O O . ALA A 1 253 ? 12.756 -3.206 21.986 1.00 90.94 253 ALA A O 1
ATOM 2003 N N . HIS A 1 254 ? 12.390 -4.627 23.681 1.00 91.19 254 HIS A N 1
ATOM 2004 C CA . HIS A 1 254 ? 11.269 -5.300 23.010 1.00 91.19 254 HIS A CA 1
ATOM 2005 C C . HIS A 1 254 ? 10.092 -4.343 22.783 1.00 91.19 254 HIS A C 1
ATOM 2007 O O . HIS A 1 254 ? 9.496 -4.342 21.706 1.00 91.19 254 HIS A O 1
ATOM 2013 N N . SER A 1 255 ? 9.792 -3.493 23.769 1.00 90.38 255 SER A N 1
ATOM 2014 C CA . SER A 1 255 ? 8.769 -2.459 23.633 1.00 90.38 255 SER A CA 1
ATOM 2015 C C . SER A 1 255 ? 9.149 -1.418 22.579 1.00 90.38 255 SER A C 1
ATOM 2017 O O . SER A 1 255 ? 8.295 -1.030 21.788 1.00 90.38 255 SER A O 1
ATOM 2019 N N . GLY A 1 256 ? 10.423 -1.020 22.505 1.00 89.50 256 GLY A N 1
ATOM 2020 C CA . GLY A 1 256 ? 10.931 -0.161 21.430 1.00 89.50 256 GLY A CA 1
ATOM 2021 C C . GLY A 1 256 ? 10.755 -0.788 20.041 1.00 89.50 256 GLY A C 1
ATOM 2022 O O . GLY A 1 256 ? 10.293 -0.132 19.111 1.00 89.50 256 GLY A O 1
ATOM 2023 N N . GLY A 1 257 ? 11.012 -2.092 19.903 1.00 91.50 257 GLY A N 1
ATOM 2024 C CA . GLY A 1 257 ? 10.730 -2.824 18.664 1.00 91.50 257 GLY A CA 1
ATOM 2025 C C . GLY A 1 257 ? 9.244 -2.806 18.278 1.00 91.50 257 GLY A C 1
ATOM 2026 O O . GLY A 1 257 ? 8.910 -2.609 17.109 1.00 91.50 257 GLY A O 1
ATOM 2027 N N . ARG A 1 258 ? 8.335 -2.958 19.252 1.00 92.25 258 ARG A N 1
ATOM 2028 C CA . ARG A 1 258 ? 6.879 -2.849 19.031 1.00 92.25 258 ARG A CA 1
ATOM 2029 C C . ARG A 1 258 ? 6.448 -1.432 18.664 1.00 92.25 258 ARG A C 1
ATOM 2031 O O . ARG A 1 258 ? 5.575 -1.286 17.811 1.00 92.25 258 ARG A O 1
ATOM 2038 N N . TYR A 1 259 ? 7.066 -0.413 19.257 1.00 91.56 259 TYR A N 1
ATOM 2039 C CA . TYR A 1 259 ? 6.830 0.987 18.910 1.00 91.56 259 TYR A CA 1
ATOM 2040 C C . TYR A 1 259 ? 7.129 1.229 17.429 1.00 91.56 259 TYR A C 1
ATOM 2042 O O . TYR A 1 259 ? 6.247 1.655 16.688 1.00 91.56 259 TYR A O 1
ATOM 2050 N N . ILE A 1 260 ? 8.324 0.841 16.970 1.00 90.44 260 ILE A N 1
ATOM 2051 C CA . ILE A 1 260 ? 8.733 0.997 15.566 1.00 90.44 260 ILE A CA 1
ATOM 2052 C C . ILE A 1 260 ? 7.773 0.245 14.638 1.00 90.44 260 ILE A C 1
ATOM 2054 O O . ILE A 1 260 ? 7.298 0.812 13.662 1.00 90.44 260 ILE A O 1
ATOM 2058 N N . GLN A 1 261 ? 7.417 -1.004 14.962 1.00 91.62 261 GLN A N 1
ATOM 2059 C CA . GLN A 1 261 ? 6.437 -1.765 14.174 1.00 91.62 261 GLN A CA 1
ATOM 2060 C C . GLN A 1 261 ? 5.080 -1.057 14.079 1.00 91.62 261 GLN A C 1
ATOM 2062 O O . GLN A 1 261 ? 4.439 -1.103 13.032 1.00 91.62 261 GLN A O 1
ATOM 2067 N N . THR A 1 262 ? 4.636 -0.426 15.164 1.00 92.50 262 THR A N 1
ATOM 2068 C CA . THR A 1 262 ? 3.357 0.290 15.227 1.00 92.50 262 THR A CA 1
ATOM 2069 C C . THR A 1 262 ? 3.402 1.546 14.364 1.00 92.50 262 THR A C 1
ATOM 2071 O O . THR A 1 262 ? 2.513 1.735 13.538 1.00 92.50 262 THR A O 1
ATOM 2074 N N . VAL A 1 263 ? 4.468 2.344 14.471 1.00 90.31 263 VAL A N 1
ATOM 2075 C CA . VAL A 1 263 ? 4.690 3.509 13.602 1.00 90.31 263 VAL A CA 1
ATOM 2076 C C . VAL A 1 263 ? 4.709 3.081 12.134 1.00 90.31 263 VAL A C 1
ATOM 2078 O O . VAL A 1 263 ? 3.949 3.616 11.332 1.00 90.31 263 VAL A O 1
ATOM 2081 N N . THR A 1 264 ? 5.482 2.051 11.776 1.00 89.88 264 THR A N 1
ATOM 2082 C CA . THR A 1 264 ? 5.540 1.549 10.395 1.00 89.88 264 THR A CA 1
ATOM 2083 C C . THR A 1 264 ? 4.171 1.111 9.877 1.00 89.88 264 THR A C 1
ATOM 2085 O O . THR A 1 264 ? 3.859 1.359 8.715 1.00 89.88 264 THR A O 1
ATOM 2088 N N . LYS A 1 265 ? 3.339 0.478 10.715 1.00 90.12 265 LYS A N 1
ATOM 2089 C CA . LYS A 1 265 ? 1.974 0.087 10.331 1.00 90.12 265 LYS A CA 1
ATOM 2090 C C . LYS A 1 265 ? 1.090 1.291 10.047 1.00 90.12 265 LYS A C 1
ATOM 2092 O O . LYS A 1 265 ? 0.413 1.284 9.027 1.00 90.12 265 LYS A O 1
ATOM 2097 N N . VAL A 1 266 ? 1.110 2.298 10.921 1.00 90.69 266 VAL A N 1
ATOM 2098 C CA . VAL A 1 266 ? 0.340 3.534 10.727 1.00 90.69 266 VAL A CA 1
ATOM 2099 C C . VAL A 1 266 ? 0.734 4.185 9.401 1.00 90.69 266 VAL A C 1
ATOM 2101 O O . VAL A 1 266 ? -0.129 4.485 8.589 1.00 90.69 266 VAL A O 1
ATOM 2104 N N . LEU A 1 267 ? 2.035 4.295 9.128 1.00 88.44 267 LEU A N 1
ATOM 2105 C CA . LEU A 1 267 ? 2.548 4.939 7.916 1.00 88.44 267 LEU A CA 1
ATOM 2106 C C . LEU A 1 267 ? 2.350 4.126 6.626 1.00 88.44 267 LEU A C 1
ATOM 2108 O O . LEU A 1 267 ? 2.414 4.680 5.524 1.00 88.44 267 LEU A O 1
ATOM 2112 N N . ALA A 1 268 ? 2.127 2.816 6.730 1.00 87.31 268 ALA A N 1
ATOM 2113 C CA . ALA A 1 268 ? 2.026 1.942 5.572 1.00 87.31 268 ALA A CA 1
ATOM 2114 C C . ALA A 1 268 ? 0.848 2.339 4.665 1.00 87.31 268 ALA A C 1
ATOM 2116 O O . ALA A 1 268 ? -0.306 2.386 5.085 1.00 87.31 268 ALA A O 1
ATOM 2117 N N . GLY A 1 269 ? 1.147 2.578 3.384 1.00 82.31 269 GLY A N 1
ATOM 2118 C CA . GLY A 1 269 ? 0.149 2.911 2.362 1.00 82.31 269 GLY A CA 1
ATOM 2119 C C . GLY A 1 269 ? -0.259 4.386 2.302 1.00 82.31 269 GLY A C 1
ATOM 2120 O O . GLY A 1 269 ? -1.037 4.738 1.420 1.00 82.31 269 GLY A O 1
ATOM 2121 N N . MET A 1 270 ? 0.275 5.229 3.193 1.00 87.44 270 MET A N 1
ATOM 2122 C CA . MET A 1 270 ? 0.037 6.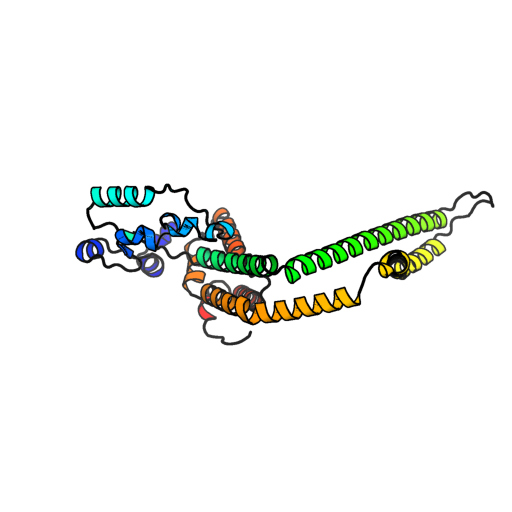680 3.213 1.00 87.44 270 MET A CA 1
ATOM 2123 C C . MET A 1 270 ? 1.335 7.506 3.180 1.00 87.44 270 MET A C 1
ATOM 2125 O O . MET A 1 270 ? 1.279 8.730 3.110 1.00 87.44 270 MET A O 1
ATOM 2129 N N . ASN A 1 271 ? 2.501 6.855 3.211 1.00 80.88 271 ASN A N 1
ATOM 2130 C CA . ASN A 1 271 ? 3.828 7.480 3.246 1.00 80.88 271 ASN A CA 1
ATOM 2131 C C . ASN A 1 271 ? 4.255 8.177 1.941 1.00 80.88 271 ASN A C 1
ATOM 2133 O O . ASN A 1 271 ?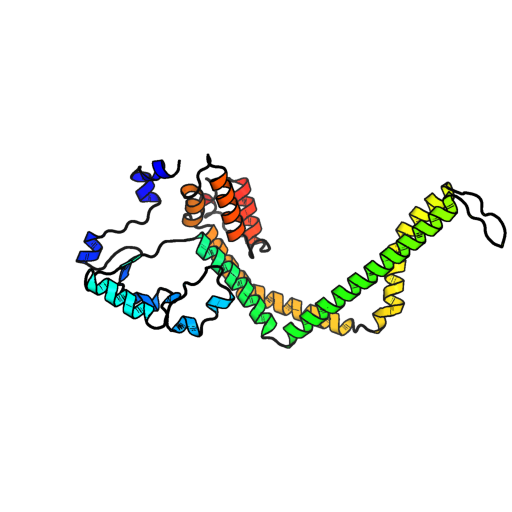 5.298 8.817 1.908 1.00 80.88 271 ASN A O 1
ATOM 2137 N N . ASP A 1 272 ? 3.480 8.036 0.872 1.00 79.31 272 ASP A N 1
ATOM 2138 C CA . ASP A 1 272 ? 3.674 8.696 -0.420 1.00 79.31 272 ASP A CA 1
ATOM 2139 C C . ASP A 1 272 ? 2.800 9.956 -0.580 1.00 79.31 272 ASP A C 1
ATOM 2141 O O . ASP A 1 272 ? 2.873 10.639 -1.599 1.00 79.31 272 ASP A O 1
ATOM 2145 N N . LYS A 1 273 ? 1.948 10.267 0.406 1.00 82.75 273 LYS A N 1
ATOM 2146 C CA . LYS A 1 273 ? 1.035 11.415 0.365 1.00 82.75 273 LYS A CA 1
ATOM 2147 C C . LYS A 1 273 ? 1.708 12.645 0.968 1.00 82.75 273 LYS A C 1
ATOM 2149 O O . LYS A 1 273 ? 2.079 12.628 2.138 1.00 82.75 273 LYS A O 1
ATOM 2154 N N . GLY A 1 274 ? 1.799 13.728 0.191 1.00 79.75 274 GLY A N 1
ATOM 2155 C CA . GLY A 1 274 ? 2.513 14.959 0.566 1.00 79.75 274 GLY A CA 1
ATOM 2156 C C . GLY A 1 274 ? 2.165 15.479 1.965 1.00 79.75 274 GLY A C 1
ATOM 2157 O O . GLY A 1 274 ? 3.051 15.595 2.803 1.00 79.75 274 GLY A O 1
ATOM 2158 N N . GLY A 1 275 ? 0.876 15.671 2.267 1.00 80.44 275 GLY A N 1
ATOM 2159 C CA . GLY A 1 275 ? 0.449 16.147 3.591 1.00 80.44 275 GLY A CA 1
ATOM 2160 C C . GLY A 1 275 ? 0.796 15.206 4.755 1.00 80.44 275 GLY A C 1
ATOM 2161 O O . GLY A 1 275 ? 1.007 15.666 5.875 1.00 80.44 275 GLY A O 1
ATOM 2162 N N . VAL A 1 276 ? 0.902 13.895 4.508 1.00 80.94 276 VAL A N 1
ATOM 2163 C CA . VAL A 1 276 ? 1.335 12.915 5.519 1.00 80.94 276 VAL A CA 1
ATOM 2164 C C . VAL A 1 276 ? 2.838 13.025 5.758 1.00 80.94 276 VAL A C 1
ATOM 2166 O O . VAL A 1 276 ? 3.256 13.034 6.911 1.00 80.94 276 VAL A O 1
ATOM 2169 N N . ILE A 1 277 ? 3.632 13.177 4.695 1.00 82.38 277 ILE A N 1
ATOM 2170 C CA . ILE A 1 277 ? 5.082 13.403 4.786 1.00 82.38 277 ILE A CA 1
ATOM 2171 C C . ILE A 1 277 ? 5.360 14.674 5.594 1.00 82.38 277 ILE A C 1
ATOM 2173 O O . ILE A 1 277 ? 6.055 14.612 6.603 1.00 82.38 277 ILE A O 1
ATOM 2177 N N . THR A 1 278 ? 4.725 15.792 5.231 1.00 83.88 278 THR A N 1
ATOM 2178 C CA . THR A 1 278 ? 4.889 17.068 5.942 1.00 83.88 278 THR A CA 1
ATOM 2179 C C . THR A 1 278 ? 4.541 16.954 7.426 1.00 83.88 278 THR A C 1
ATOM 2181 O O . THR A 1 278 ? 5.265 17.480 8.267 1.00 83.88 278 THR A O 1
ATOM 2184 N N . HIS A 1 279 ? 3.460 16.248 7.770 1.00 82.69 279 HIS A N 1
ATOM 2185 C CA . HIS A 1 279 ? 3.088 16.042 9.168 1.00 82.69 279 HIS A CA 1
ATOM 2186 C C . HIS A 1 279 ? 4.133 15.222 9.942 1.00 82.69 279 HIS A C 1
ATOM 2188 O O . HIS A 1 279 ? 4.441 15.545 11.088 1.00 82.69 279 HIS A O 1
ATOM 2194 N N . ILE A 1 280 ? 4.691 14.175 9.327 1.00 81.12 280 ILE A N 1
ATOM 2195 C CA . ILE A 1 280 ? 5.724 13.336 9.950 1.00 81.12 280 ILE A CA 1
ATOM 2196 C C . ILE A 1 280 ? 7.008 14.129 10.164 1.00 81.12 280 ILE A C 1
ATOM 2198 O O . ILE A 1 280 ? 7.577 14.049 11.250 1.00 81.12 280 ILE A O 1
ATOM 2202 N N . ASP A 1 281 ? 7.439 14.902 9.167 1.00 80.81 281 ASP A N 1
ATOM 2203 C CA . ASP A 1 281 ? 8.643 15.729 9.259 1.00 80.81 281 ASP A CA 1
ATOM 2204 C C . ASP A 1 281 ? 8.513 16.729 10.418 1.00 80.81 281 ASP A C 1
ATOM 2206 O O . ASP A 1 281 ? 9.370 16.788 11.299 1.00 80.81 281 ASP A O 1
ATOM 2210 N N . GLN A 1 282 ? 7.367 17.411 10.513 1.00 80.75 282 GLN A N 1
ATOM 2211 C CA . GLN A 1 282 ? 7.066 18.318 11.626 1.00 80.75 282 GLN A CA 1
ATOM 2212 C C . GLN A 1 282 ? 7.058 17.605 12.986 1.00 80.75 282 GLN A C 1
ATOM 2214 O O . GLN A 1 282 ? 7.589 18.129 13.968 1.00 80.75 282 GLN A O 1
ATOM 2219 N N . ALA A 1 283 ? 6.464 16.411 13.074 1.00 74.12 283 ALA A N 1
ATOM 2220 C CA . ALA A 1 283 ? 6.424 15.627 14.309 1.00 74.12 283 ALA A CA 1
ATOM 2221 C C . ALA A 1 283 ? 7.814 15.104 14.720 1.00 74.12 283 ALA A C 1
ATOM 2223 O O . ALA A 1 283 ? 8.114 15.007 15.912 1.00 74.12 283 ALA A O 1
ATOM 2224 N N . ALA A 1 284 ? 8.676 14.793 13.749 1.00 71.31 284 ALA A N 1
ATOM 2225 C CA . ALA A 1 284 ? 10.053 14.375 13.98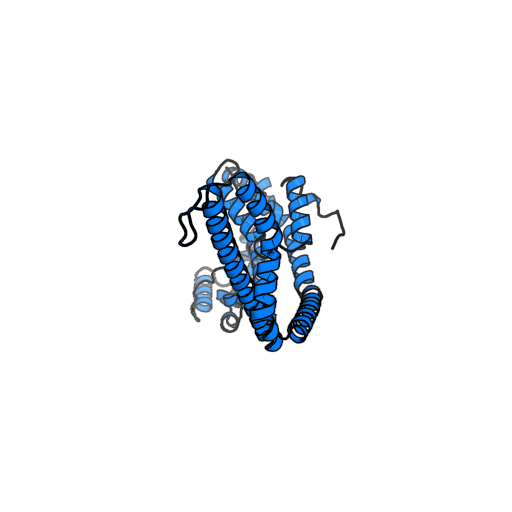6 1.00 71.31 284 ALA A CA 1
ATOM 2226 C C . ALA A 1 284 ? 10.924 15.532 14.504 1.00 71.31 284 ALA A C 1
ATOM 2228 O O . ALA A 1 284 ? 11.751 15.320 15.390 1.00 71.31 284 ALA A O 1
ATOM 2229 N N . GLU A 1 285 ? 10.707 16.751 14.002 1.00 72.06 285 GLU A N 1
ATOM 2230 C CA . GLU A 1 285 ? 11.429 17.959 14.423 1.00 72.06 285 GLU A CA 1
ATOM 2231 C C . GLU A 1 285 ? 11.005 18.472 15.810 1.00 72.06 285 GLU A C 1
ATOM 2233 O O . GLU A 1 285 ? 11.834 18.984 16.562 1.00 72.06 285 GLU A O 1
ATOM 2238 N N . SER A 1 286 ? 9.725 18.328 16.168 1.00 62.31 286 SER A N 1
ATOM 2239 C CA . SER A 1 286 ? 9.155 18.852 17.423 1.00 62.31 286 SER A CA 1
ATOM 2240 C C . SER A 1 286 ? 9.190 17.866 18.601 1.00 62.31 286 SER A C 1
ATOM 2242 O O . SER A 1 286 ? 9.066 18.271 19.755 1.00 62.31 286 SER A O 1
ATOM 2244 N N . GLY A 1 287 ? 9.421 16.576 18.347 1.00 55.50 287 GLY A N 1
ATOM 2245 C CA . GLY A 1 287 ? 9.439 15.533 19.373 1.00 55.50 287 GLY A CA 1
ATOM 2246 C C . GLY A 1 287 ? 8.035 15.123 19.865 1.00 55.50 287 GLY A C 1
ATOM 2247 O O . GLY A 1 287 ? 7.063 15.874 19.762 1.00 55.50 287 GLY A O 1
ATOM 2248 N N . PRO A 1 288 ? 7.885 13.914 20.443 1.00 51.25 288 PRO A N 1
ATOM 2249 C CA . PRO A 1 288 ? 6.575 13.305 20.715 1.00 51.25 288 PRO A CA 1
ATOM 2250 C C . PRO A 1 288 ? 5.704 14.049 21.746 1.00 51.25 288 PRO A C 1
ATOM 2252 O O . PRO A 1 288 ? 4.499 13.817 21.792 1.00 51.25 288 PRO A O 1
ATOM 2255 N N . ALA A 1 289 ? 6.282 14.937 22.563 1.00 46.91 289 ALA A N 1
ATOM 2256 C CA . ALA A 1 289 ? 5.556 15.714 23.574 1.00 46.91 289 ALA A CA 1
ATOM 2257 C C . ALA A 1 289 ? 4.904 17.001 23.024 1.00 46.91 289 ALA A C 1
ATOM 2259 O O . ALA A 1 289 ? 3.976 17.518 23.645 1.00 46.91 289 ALA A O 1
ATOM 2260 N N . ASP A 1 290 ? 5.348 17.497 21.864 1.00 42.72 290 ASP A N 1
ATOM 2261 C CA . ASP A 1 290 ? 4.830 18.727 21.247 1.00 42.72 290 ASP A CA 1
ATOM 2262 C C . ASP A 1 290 ? 3.953 18.464 20.008 1.00 42.72 290 ASP A C 1
ATOM 2264 O O . ASP A 1 290 ? 3.256 19.370 19.549 1.00 42.72 290 ASP A O 1
ATOM 2268 N N . ALA A 1 291 ? 3.865 17.215 19.532 1.00 41.84 291 ALA A N 1
ATOM 2269 C CA . ALA A 1 291 ? 2.994 16.828 18.416 1.00 41.84 291 ALA A CA 1
ATOM 2270 C C . ALA A 1 291 ? 1.499 17.135 18.669 1.00 41.84 291 ALA A C 1
ATOM 2272 O O . ALA A 1 291 ? 0.769 17.480 17.742 1.00 41.84 291 ALA A O 1
ATOM 2273 N N . GLY A 1 292 ? 1.051 17.107 19.932 1.00 40.84 292 GLY A N 1
ATOM 2274 C CA . GLY A 1 292 ? -0.310 17.499 20.326 1.00 40.84 292 GLY A CA 1
ATOM 2275 C C . GLY A 1 292 ? -0.604 19.006 20.244 1.00 40.84 292 GLY A C 1
ATOM 2276 O O . GLY A 1 292 ? -1.760 19.401 20.366 1.00 40.84 292 GLY A O 1
ATOM 2277 N N . LYS A 1 293 ? 0.408 19.863 20.034 1.00 36.84 293 LYS A N 1
ATOM 2278 C CA . LYS A 1 293 ? 0.247 21.325 19.884 1.00 36.84 293 LYS A CA 1
ATOM 2279 C C . LYS A 1 293 ? 0.143 21.783 18.425 1.00 36.84 293 LYS A C 1
ATOM 2281 O O . LYS A 1 293 ? -0.193 22.941 18.172 1.00 36.84 293 LYS A O 1
ATOM 2286 N N . LEU A 1 294 ? 0.383 20.889 17.461 1.00 41.81 294 LEU A N 1
ATOM 2287 C CA . LEU A 1 294 ? 0.316 21.200 16.027 1.00 41.81 294 LEU A CA 1
ATOM 2288 C C . LEU A 1 294 ? -1.124 21.374 15.504 1.00 41.81 294 LEU A C 1
ATOM 2290 O O . LEU A 1 294 ? -1.310 21.769 14.357 1.00 41.81 294 LEU A O 1
ATOM 2294 N N . SER A 1 295 ? -2.149 21.198 16.350 1.00 40.09 295 SER A N 1
ATOM 2295 C CA . SER A 1 295 ? -3.571 21.396 16.016 1.00 40.09 295 SER A CA 1
ATOM 2296 C C . SER A 1 295 ? -3.967 22.845 15.670 1.00 40.09 295 SER A C 1
ATOM 2298 O O . SER A 1 295 ? -5.140 23.107 15.413 1.00 40.09 295 SER A O 1
ATOM 2300 N N . SER A 1 296 ? -3.031 23.803 15.697 1.00 35.44 296 SER A N 1
ATOM 2301 C CA . SER A 1 296 ? -3.300 25.234 15.473 1.00 35.44 296 SER A CA 1
ATOM 2302 C C . SER A 1 296 ? -2.604 25.853 14.253 1.00 35.44 296 SER A C 1
ATOM 2304 O O . SER A 1 296 ? -2.911 26.993 13.905 1.00 35.44 296 SER A O 1
ATOM 2306 N N . ALA A 1 297 ? -1.730 25.126 13.552 1.00 31.31 297 ALA A N 1
ATOM 2307 C CA . ALA A 1 297 ? -1.086 25.630 12.339 1.00 31.31 297 ALA A CA 1
ATOM 2308 C C . ALA A 1 297 ? -1.865 25.169 11.099 1.00 31.31 297 ALA A C 1
ATOM 2310 O O . ALA A 1 297 ? -1.546 24.174 10.452 1.00 31.31 297 ALA A O 1
ATOM 2311 N N . GLY A 1 298 ? -2.954 25.882 10.816 1.00 33.44 298 GLY A N 1
ATOM 2312 C CA . GLY A 1 298 ? -3.772 25.664 9.634 1.00 33.44 298 GLY A CA 1
ATOM 2313 C C . GLY A 1 298 ? -3.017 25.909 8.327 1.00 33.44 298 GLY A C 1
ATOM 2314 O O . GLY A 1 298 ? -2.271 26.874 8.192 1.00 33.44 298 GLY A O 1
ATOM 2315 N N . GLY A 1 299 ? -3.334 25.062 7.347 1.00 35.31 299 GLY A N 1
ATOM 2316 C CA . GLY A 1 299 ? -3.169 25.332 5.925 1.00 35.31 299 GLY A CA 1
ATOM 2317 C C . GLY A 1 299 ? -1.802 24.973 5.364 1.00 35.31 299 GLY A C 1
ATOM 2318 O O . GLY A 1 299 ? -0.885 25.775 5.441 1.00 35.31 299 GLY A O 1
ATOM 2319 N N . LEU A 1 300 ? -1.720 23.817 4.704 1.00 31.58 300 LEU A N 1
ATOM 2320 C CA . LEU A 1 300 ? -1.151 23.675 3.361 1.00 31.58 300 LEU A CA 1
ATOM 2321 C C . LEU A 1 300 ? -1.534 22.290 2.814 1.00 31.58 300 LEU A C 1
ATOM 2323 O O . LEU A 1 300 ? -1.471 21.288 3.526 1.00 31.58 300 LEU A O 1
ATOM 2327 N N . LEU A 1 301 ? -2.065 22.315 1.590 1.00 35.19 301 LEU A N 1
ATOM 2328 C CA . LEU A 1 301 ? -2.559 21.185 0.798 1.00 35.19 301 LEU A CA 1
ATOM 2329 C C . LEU A 1 301 ? -1.409 20.314 0.293 1.00 35.19 301 LEU A C 1
ATOM 2331 O O . LEU A 1 301 ? -0.389 20.907 -0.120 1.00 35.19 301 LEU A O 1
#